Protein AF-0000000077384660 (afdb_homodimer)

pLDDT: mean 83.39, std 9.11, range [56.5, 94.5]

Secondary structure (DSSP, 8-state):
-EEEEEEEEE-GGGTHHHHHHHHHBSBTTPPB--S-EEEEETTEEEEEEEEE--S-TTT----GGGGTTEEEEEEEEETT-HHHHHTHHHHHHHHHHHH---/-EEEEEEEEE-GGGTHHHHHHHHHBSBTTPPB--S-EEEEETTEEEEEEEEE--S-TTT----GGGGTT--EEEEEEETT-HHHHHTHHHHHHHHHHHH---

Solvent-accessible surface area (backbone atoms only — not comparable to full-atom values): 11032 Å² total; per-residue (Å²): 125,53,73,45,34,32,38,41,42,39,44,65,88,44,47,52,62,57,53,48,42,44,55,34,19,55,33,74,58,40,68,74,40,87,64,67,44,67,33,50,54,92,83,39,58,32,34,44,35,75,43,82,53,60,47,40,65,82,66,52,72,66,58,46,77,79,52,64,75,51,38,22,39,38,40,38,29,27,63,83,35,62,65,49,54,62,44,45,60,47,45,51,50,47,50,21,67,46,65,71,39,116,125,55,74,44,32,33,38,42,42,39,46,66,88,45,47,53,64,59,53,49,41,43,53,33,17,56,32,76,59,40,68,74,40,85,65,68,46,65,32,50,53,92,85,38,58,33,34,44,35,75,42,81,53,60,43,43,65,82,64,51,73,64,58,46,76,79,52,63,74,52,39,23,39,37,40,40,29,26,62,82,36,62,67,48,53,63,46,44,60,49,44,52,50,48,50,21,67,47,65,71,37,118

Organism: Artemia franciscana (NCBI:txid6661)

Nearest PDB structures (foldseek):
  6y7g-assembly2_B  TM=7.321E-01  e=2.633E-07  Homo sapiens
  4z8y-assembly1_A  TM=7.558E-01  e=7.043E-07  Saccharomyces cerevisiae S288C
  8be5-assembly1_R  TM=7.432E-01  e=2.963E-05  Homo sapiens
  3th5-assembly2_B  TM=7.786E-01  e=6.098E-05  Homo sapiens
  1i2m-assembly3_C  TM=7.251E-01  e=4.393E-05  Homo sapiens

InterPro domains:
  IPR001806 Small GTPase [PF00071] (5-100)
  IPR027417 P-loop containing nucleoside triphosphate hydrolase [G3DSA:3.40.50.300] (2-101)
  IPR027417 P-loop containing nucleoside triphosphate hydrolase [SSF52540] (4-99)
  IPR050227 Ras-related protein Rab [PTHR47977] (5-97)

Structure (mmCIF, N/CA/C/O backbone):
data_AF-0000000077384660-model_v1
#
loop_
_entity.id
_entity.type
_entity.pdbx_description
1 polymer 'Uncharacterized protein'
#
loop_
_atom_site.group_PDB
_atom_site.id
_atom_site.type_symbol
_atom_site.label_atom_id
_atom_site.label_alt_id
_atom_site.label_comp_id
_atom_site.label_asym_id
_atom_site.label_entity_id
_atom_site.label_seq_id
_atom_site.pdbx_PDB_ins_code
_atom_site.Cartn_x
_atom_site.Cartn_y
_atom_site.Cartn_z
_atom_site.occupancy
_atom_site.B_iso_or_equiv
_atom_site.auth_seq_id
_atom_site.auth_comp_id
_atom_site.auth_asym_id
_atom_site.auth_atom_id
_atom_site.pdbx_PDB_model_num
ATOM 1 N N . MET A 1 1 ? 12.508 -21.562 -5.051 1 77.19 1 MET A N 1
ATOM 2 C CA . MET A 1 1 ? 12.438 -20.125 -4.84 1 77.19 1 MET A CA 1
ATOM 3 C C . MET A 1 1 ? 11.055 -19.578 -5.172 1 77.19 1 MET A C 1
ATOM 5 O O . MET A 1 1 ? 10.484 -19.922 -6.211 1 77.19 1 MET A O 1
ATOM 9 N N . SER A 1 2 ? 10.422 -18.859 -4.215 1 85.25 2 SER A N 1
ATOM 10 C CA . SER A 1 2 ? 9.086 -18.328 -4.477 1 85.25 2 SER A CA 1
ATOM 11 C C . SER A 1 2 ? 9.148 -16.938 -5.074 1 85.25 2 SER A C 1
ATOM 13 O O . SER A 1 2 ? 10.047 -16.156 -4.75 1 85.25 2 SER A O 1
ATOM 15 N N . SER A 1 3 ? 8.305 -16.734 -6.148 1 87.69 3 SER A N 1
ATOM 16 C CA . SER A 1 3 ? 8.164 -15.406 -6.754 1 87.69 3 SER A CA 1
ATOM 17 C C . SER A 1 3 ? 6.797 -14.805 -6.438 1 87.69 3 SER A C 1
ATOM 19 O O . SER A 1 3 ? 5.785 -15.508 -6.422 1 87.69 3 SER A O 1
ATOM 21 N N . HIS A 1 4 ? 6.875 -13.57 -6.074 1 89.19 4 HIS A N 1
ATOM 22 C CA . HIS A 1 4 ? 5.645 -12.852 -5.77 1 89.19 4 HIS A CA 1
ATOM 23 C C . HIS A 1 4 ? 5.527 -11.578 -6.605 1 89.19 4 HIS A C 1
ATOM 25 O O . HIS A 1 4 ? 6.48 -10.805 -6.699 1 89.19 4 HIS A O 1
ATOM 31 N N . LYS A 1 5 ? 4.367 -11.523 -7.297 1 90.56 5 LYS A N 1
ATOM 32 C CA . LYS A 1 5 ? 4.027 -10.312 -8.039 1 90.56 5 LYS A CA 1
ATOM 33 C C . LYS A 1 5 ? 3.01 -9.469 -7.277 1 90.56 5 LYS A C 1
ATOM 35 O O . LYS A 1 5 ? 1.964 -9.969 -6.863 1 90.56 5 LYS A O 1
ATOM 40 N N . VAL A 1 6 ? 3.424 -8.211 -7.105 1 92.19 6 VAL A N 1
ATOM 41 C CA . VAL A 1 6 ? 2.594 -7.32 -6.301 1 92.19 6 VAL A CA 1
ATOM 42 C C . VAL A 1 6 ? 2.316 -6.031 -7.07 1 92.19 6 VAL A C 1
ATOM 44 O O . VAL A 1 6 ? 3.201 -5.504 -7.746 1 92.19 6 VAL A O 1
ATOM 47 N N . ILE A 1 7 ? 1.028 -5.633 -7.02 1 90.88 7 ILE A N 1
ATOM 48 C CA . ILE A 1 7 ? 0.674 -4.348 -7.609 1 90.88 7 ILE A CA 1
ATOM 49 C C . ILE A 1 7 ? 0.51 -3.301 -6.512 1 90.88 7 ILE A C 1
ATOM 51 O O . ILE A 1 7 ? -0.009 -3.6 -5.434 1 90.88 7 ILE A O 1
ATOM 55 N N . VAL A 1 8 ? 1.049 -2.066 -6.766 1 91.19 8 VAL A N 1
ATOM 56 C CA . VAL A 1 8 ? 0.939 -0.97 -5.809 1 91.19 8 VAL A CA 1
ATOM 57 C C . VAL A 1 8 ? 0.032 0.12 -6.375 1 91.19 8 VAL A C 1
ATOM 59 O O . VAL A 1 8 ? 0.269 0.624 -7.477 1 91.19 8 VAL A O 1
ATOM 62 N N . ILE A 1 9 ? -1.012 0.443 -5.531 1 90.06 9 ILE A N 1
ATOM 63 C CA . ILE A 1 9 ? -1.951 1.461 -5.988 1 90.06 9 ILE A CA 1
ATOM 64 C C . ILE A 1 9 ? -2.143 2.514 -4.898 1 90.06 9 ILE A C 1
ATOM 66 O O . ILE A 1 9 ? -1.868 2.258 -3.723 1 90.06 9 ILE A O 1
ATOM 70 N N . GLY A 1 10 ? -2.625 3.674 -5.387 1 90.75 10 GLY A N 1
ATOM 71 C CA . GLY A 1 10 ? -2.822 4.832 -4.527 1 90.75 10 GLY A CA 1
ATOM 72 C C . GLY A 1 10 ? -2.475 6.145 -5.207 1 90.75 10 GLY A C 1
ATOM 73 O O . GLY A 1 10 ? -1.77 6.156 -6.219 1 90.75 10 GLY A O 1
ATOM 74 N N . GLU A 1 11 ? -2.945 7.16 -4.574 1 88.06 11 GLU A N 1
ATOM 75 C CA . GLU A 1 11 ? -2.715 8.484 -5.141 1 88.06 11 GLU A CA 1
ATOM 76 C C . GLU A 1 11 ? -1.238 8.867 -5.07 1 88.06 11 GLU A C 1
ATOM 78 O O . GLU A 1 11 ? -0.511 8.398 -4.195 1 88.06 11 GLU A O 1
ATOM 83 N N . SER A 1 12 ? -0.83 9.734 -5.961 1 80.81 12 SER A N 1
ATOM 84 C CA . SER A 1 12 ? 0.562 10.164 -6.047 1 80.81 12 SER A CA 1
ATOM 85 C C . SER A 1 12 ? 0.979 10.938 -4.801 1 80.81 12 SER A C 1
ATOM 87 O O . SER A 1 12 ? 2.148 10.914 -4.41 1 80.81 12 SER A O 1
ATOM 89 N N . SER A 1 13 ? 0.125 11.531 -4.141 1 82.75 13 SER A N 1
ATOM 90 C CA . SER A 1 13 ? 0.446 12.469 -3.07 1 82.75 13 SER A CA 1
ATOM 91 C C . SER A 1 13 ? 0.556 11.75 -1.727 1 82.75 13 SER A C 1
ATOM 93 O O . SER A 1 13 ? 0.914 12.367 -0.719 1 82.75 13 SER A O 1
ATOM 95 N N . VAL A 1 14 ? 0.392 10.422 -1.73 1 89.31 14 VAL A N 1
ATOM 96 C CA . VAL A 1 14 ? 0.233 9.766 -0.435 1 89.31 14 VAL A CA 1
ATOM 97 C C . VAL A 1 14 ? 1.567 9.172 0.01 1 89.31 14 VAL A C 1
ATOM 99 O O . VAL A 1 14 ? 1.665 8.594 1.094 1 89.31 14 VAL A O 1
ATOM 102 N N . GLY A 1 15 ? 2.631 9.18 -0.816 1 85.38 15 GLY A N 1
ATOM 103 C CA . GLY A 1 15 ? 3.922 8.609 -0.465 1 85.38 15 GLY A CA 1
ATOM 104 C C . GLY A 1 15 ? 4.23 7.328 -1.213 1 85.38 15 GLY A C 1
ATOM 105 O O . GLY A 1 15 ? 5.176 6.617 -0.871 1 85.38 15 GLY A O 1
ATOM 106 N N . LYS A 1 16 ? 3.406 7.066 -2.15 1 85.94 16 LYS A N 1
ATOM 107 C CA . LYS A 1 16 ? 3.568 5.867 -2.967 1 85.94 16 LYS A CA 1
ATOM 108 C C . LYS A 1 16 ? 4.938 5.836 -3.635 1 85.94 16 LYS A C 1
ATOM 110 O O . LYS A 1 16 ? 5.637 4.82 -3.594 1 85.94 16 LYS A O 1
ATOM 115 N N . ASN A 1 17 ? 5.355 6.988 -4.137 1 80.38 17 ASN A N 1
ATOM 116 C CA . ASN A 1 17 ? 6.645 7.059 -4.816 1 80.38 17 ASN A CA 1
ATOM 117 C C . ASN A 1 17 ? 7.801 6.844 -3.848 1 80.38 17 ASN A C 1
ATOM 119 O O . ASN A 1 17 ? 8.812 6.238 -4.207 1 80.38 17 ASN A O 1
ATOM 123 N N . GLU A 1 18 ? 7.695 7.344 -2.684 1 84.88 18 GLU A N 1
ATOM 124 C CA . GLU A 1 18 ? 8.742 7.18 -1.678 1 84.88 18 GLU A CA 1
ATOM 125 C C . GLU A 1 18 ? 8.906 5.715 -1.29 1 84.88 18 GLU A C 1
ATOM 127 O O . GLU A 1 18 ? 10.031 5.219 -1.192 1 84.88 18 GLU A O 1
ATOM 132 N N . ILE A 1 19 ? 7.762 5.082 -1.108 1 86.81 19 ILE A N 1
ATOM 133 C CA . ILE A 1 19 ? 7.809 3.684 -0.7 1 86.81 19 ILE A CA 1
ATOM 134 C C . ILE A 1 19 ? 8.359 2.83 -1.841 1 86.81 19 ILE A C 1
ATOM 136 O O . ILE A 1 19 ? 9.18 1.941 -1.617 1 86.81 19 ILE A O 1
ATOM 140 N N . LEU A 1 20 ? 7.949 3.141 -3.049 1 86.88 20 LEU A N 1
ATOM 141 C CA . LEU A 1 20 ? 8.422 2.4 -4.215 1 86.88 20 LEU A CA 1
ATOM 142 C C . LEU A 1 20 ? 9.922 2.588 -4.406 1 86.88 20 LEU A C 1
ATOM 144 O O . LEU A 1 20 ? 10.625 1.655 -4.805 1 86.88 20 LEU A O 1
ATOM 148 N N . TRP A 1 21 ? 10.344 3.738 -4.152 1 85.38 21 TRP A N 1
ATOM 149 C CA . TRP A 1 21 ? 11.773 4.004 -4.223 1 85.38 21 TRP A CA 1
ATOM 150 C C . TRP A 1 21 ? 12.547 3.084 -3.287 1 85.38 21 TRP A C 1
ATOM 152 O O . TRP A 1 21 ? 13.555 2.492 -3.682 1 85.38 21 TRP A O 1
ATOM 162 N N . LYS A 1 22 ? 12.102 2.939 -2.104 1 84.62 22 LYS A N 1
ATOM 163 C CA . LYS A 1 22 ? 12.789 2.127 -1.1 1 84.62 22 LYS A CA 1
ATOM 164 C C . LYS A 1 22 ? 12.766 0.65 -1.483 1 84.62 22 LYS A C 1
ATOM 166 O O . LYS A 1 22 ? 13.758 -0.06 -1.29 1 84.62 22 LYS A O 1
ATOM 171 N N . ILE A 1 23 ? 11.641 0.267 -2.02 1 85.38 23 ILE A N 1
ATOM 172 C CA . ILE A 1 23 ? 11.484 -1.142 -2.363 1 85.38 23 ILE A CA 1
ATOM 173 C C . ILE A 1 23 ? 12.359 -1.48 -3.564 1 85.38 23 ILE A C 1
ATOM 175 O O . ILE A 1 23 ? 12.93 -2.568 -3.635 1 85.38 23 ILE A O 1
ATOM 179 N N . LYS A 1 24 ? 12.523 -0.563 -4.453 1 83.81 24 LYS A N 1
ATOM 180 C CA . LYS A 1 24 ? 13.172 -0.856 -5.727 1 83.81 24 LYS A CA 1
ATOM 181 C C . LYS A 1 24 ? 14.664 -0.52 -5.672 1 83.81 24 LYS A C 1
ATOM 183 O O . LYS A 1 24 ? 15.445 -1 -6.496 1 83.81 24 LYS A O 1
ATOM 188 N N . ALA A 1 25 ? 15 0.239 -4.758 1 82.62 25 ALA A N 1
ATOM 189 C CA . ALA A 1 25 ? 16.406 0.604 -4.672 1 82.62 25 ALA A CA 1
ATOM 190 C C . ALA A 1 25 ? 17.234 -0.527 -4.062 1 82.62 25 ALA A C 1
ATOM 192 O O . ALA A 1 25 ? 16.766 -1.238 -3.174 1 82.62 25 ALA A O 1
ATOM 193 N N . ASP A 1 26 ? 18.453 -0.705 -4.512 1 75.56 26 ASP A N 1
ATOM 194 C CA . ASP A 1 26 ? 19.344 -1.722 -3.959 1 75.56 26 ASP A CA 1
ATOM 195 C C . ASP A 1 26 ? 19.938 -1.267 -2.631 1 75.56 26 ASP A C 1
ATOM 197 O O . ASP A 1 26 ? 20.344 -2.094 -1.806 1 75.56 26 ASP A O 1
ATOM 201 N N . LYS A 1 27 ? 20.125 0.037 -2.562 1 74.75 27 LYS A N 1
ATOM 202 C CA . LYS A 1 27 ? 20.688 0.637 -1.354 1 74.75 27 LYS A CA 1
ATOM 203 C C . LYS A 1 27 ? 19.953 1.93 -0.995 1 74.75 27 LYS A C 1
ATOM 205 O O . LYS A 1 27 ? 19.25 2.504 -1.828 1 74.75 27 LYS A O 1
ATOM 210 N N . THR A 1 28 ? 20.266 2.125 0.299 1 70.94 28 THR A N 1
ATOM 211 C CA . THR A 1 28 ? 19.75 3.42 0.726 1 70.94 28 THR A CA 1
ATOM 212 C C . THR A 1 28 ? 20.328 4.543 -0.131 1 70.94 28 THR A C 1
ATOM 214 O O . THR A 1 28 ? 21.531 4.613 -0.34 1 70.94 28 THR A O 1
ATOM 217 N N . ASN A 1 29 ? 19.578 5.176 -0.946 1 73.81 29 ASN A N 1
ATOM 218 C CA . ASN A 1 29 ? 19.953 6.309 -1.787 1 73.81 29 ASN A CA 1
ATOM 219 C C . ASN A 1 29 ? 20.438 5.848 -3.16 1 73.81 29 ASN A C 1
ATOM 221 O O . ASN A 1 29 ? 21.125 6.594 -3.863 1 73.81 29 ASN A O 1
ATOM 225 N N . GLY A 1 30 ? 20.266 4.711 -3.422 1 76.62 30 GLY A N 1
ATOM 226 C CA . GLY A 1 30 ? 20.625 4.215 -4.742 1 76.62 30 GLY A CA 1
ATOM 227 C C . GLY A 1 30 ? 19.562 4.484 -5.789 1 76.62 30 GLY A C 1
ATOM 228 O O . GLY A 1 30 ? 18.469 4.945 -5.457 1 76.62 30 GLY A O 1
ATOM 229 N N . PRO A 1 31 ? 19.969 4.324 -7.082 1 76.44 31 PRO A N 1
ATOM 230 C CA . PRO A 1 31 ? 18.984 4.473 -8.156 1 76.44 31 PRO A CA 1
ATOM 231 C C . PRO A 1 31 ? 17.906 3.404 -8.109 1 76.44 31 PRO A C 1
ATOM 233 O O . PRO A 1 31 ? 18.125 2.307 -7.594 1 76.44 31 PRO A O 1
ATOM 236 N N . V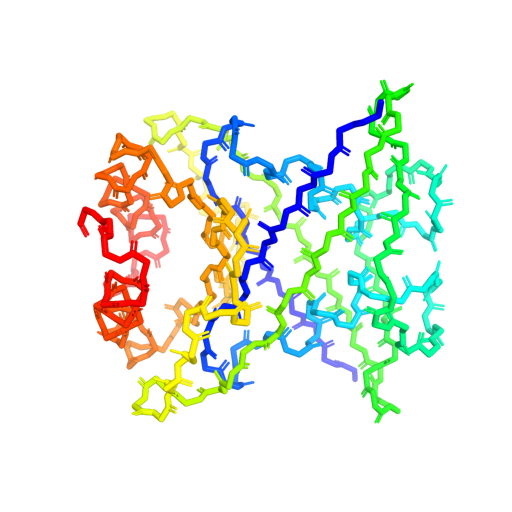AL A 1 32 ? 16.781 3.867 -8.586 1 78.44 32 VAL A N 1
ATOM 237 C CA . VAL A 1 32 ? 15.672 2.916 -8.688 1 78.44 32 VAL A CA 1
ATOM 238 C C . VAL A 1 32 ? 15.953 1.919 -9.805 1 78.44 32 VAL A C 1
ATOM 240 O O . VAL A 1 32 ? 16.406 2.301 -10.883 1 78.44 32 VAL A O 1
ATOM 243 N N . ASP A 1 33 ? 15.852 0.649 -9.406 1 78.88 33 ASP A N 1
ATOM 244 C CA . ASP A 1 33 ? 15.945 -0.464 -10.344 1 78.88 33 ASP A CA 1
ATOM 245 C C . ASP A 1 33 ? 14.625 -1.23 -10.414 1 78.88 33 ASP A C 1
ATOM 247 O O . ASP A 1 33 ? 14.172 -1.793 -9.414 1 78.88 33 ASP A O 1
ATOM 251 N N . TYR A 1 34 ? 14.055 -1.269 -11.547 1 78.5 34 TYR A N 1
ATOM 252 C CA . TYR A 1 34 ? 12.719 -1.824 -11.734 1 78.5 34 TYR A CA 1
ATOM 253 C C . TYR A 1 34 ? 12.781 -3.324 -11.992 1 78.5 34 TYR A C 1
ATOM 255 O O . TYR A 1 34 ? 11.75 -3.975 -12.172 1 78.5 34 TYR A O 1
ATOM 263 N N . THR A 1 35 ? 13.969 -3.904 -12.031 1 84.25 35 THR A N 1
ATOM 264 C CA . THR A 1 35 ? 14.117 -5.348 -12.188 1 84.25 35 THR A CA 1
ATOM 265 C C . THR A 1 35 ? 13.68 -6.082 -10.922 1 84.25 35 THR A C 1
ATOM 267 O O . THR A 1 35 ? 13.945 -5.621 -9.812 1 84.25 35 THR A O 1
ATOM 270 N N . PRO A 1 36 ? 12.93 -7.176 -11.18 1 87.31 36 PRO A N 1
ATOM 271 C CA . PRO A 1 36 ? 12.625 -7.98 -9.992 1 87.31 36 PRO A CA 1
ATOM 272 C C . PRO A 1 36 ? 13.859 -8.305 -9.164 1 87.31 36 PRO A C 1
ATOM 274 O O . PRO A 1 36 ? 14.938 -8.531 -9.719 1 87.31 36 PRO A O 1
ATOM 277 N N . LYS A 1 37 ? 13.719 -8.352 -7.855 1 84.88 37 LYS A N 1
ATOM 278 C CA . LYS A 1 37 ? 14.852 -8.602 -6.969 1 84.88 37 LYS A CA 1
ATOM 279 C C . LYS A 1 37 ? 14.586 -9.805 -6.07 1 84.88 37 LYS A C 1
ATOM 281 O O . LYS A 1 37 ? 13.445 -10.031 -5.645 1 84.88 37 LYS A O 1
ATOM 286 N N . THR A 1 38 ? 15.672 -10.547 -5.887 1 85.88 38 THR A N 1
ATOM 287 C CA . THR A 1 38 ? 15.625 -11.648 -4.93 1 85.88 38 THR A CA 1
ATOM 288 C C . THR A 1 38 ? 16.141 -11.195 -3.562 1 85.88 38 THR A C 1
ATOM 290 O O . THR A 1 38 ? 17.188 -10.57 -3.463 1 85.88 38 THR A O 1
ATOM 293 N N . TYR A 1 39 ? 15.336 -11.438 -2.545 1 82.06 39 TYR A N 1
ATOM 294 C CA . TYR A 1 39 ? 15.734 -11.062 -1.193 1 82.06 39 TYR A CA 1
ATOM 295 C C . TYR A 1 39 ? 15.586 -12.242 -0.236 1 82.06 39 TYR A C 1
ATOM 297 O O . TYR A 1 39 ? 14.82 -13.164 -0.498 1 82.06 39 TYR A O 1
ATOM 305 N N . ASP A 1 40 ? 16.438 -12.141 0.755 1 82.75 40 ASP A N 1
ATOM 306 C CA . ASP A 1 40 ? 16.422 -13.188 1.771 1 82.75 40 ASP A CA 1
ATOM 307 C C . ASP A 1 40 ? 15.438 -12.859 2.889 1 82.75 40 ASP A C 1
ATOM 309 O O . ASP A 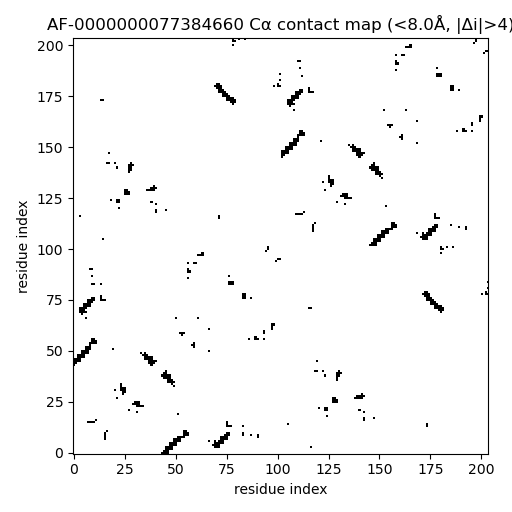1 40 ? 15.648 -11.914 3.652 1 82.75 40 ASP A O 1
ATOM 313 N N . VAL A 1 41 ? 14.32 -13.555 2.871 1 82.19 41 VAL A N 1
ATOM 314 C CA . VAL A 1 41 ? 13.359 -13.406 3.957 1 82.19 41 VAL A CA 1
ATOM 315 C C . VAL A 1 41 ? 13.531 -14.547 4.961 1 82.19 41 VAL A C 1
ATOM 317 O O . VAL A 1 41 ? 13.055 -15.664 4.73 1 82.19 41 VAL A O 1
ATOM 320 N N . ASP A 1 42 ? 14.047 -14.164 6.066 1 79.94 42 ASP A N 1
ATOM 321 C CA . ASP A 1 42 ? 14.266 -15.148 7.121 1 79.94 42 ASP A CA 1
ATOM 322 C C . ASP A 1 42 ? 14.961 -16.391 6.578 1 79.94 42 ASP A C 1
ATOM 324 O O . ASP A 1 42 ? 14.492 -17.516 6.785 1 79.94 42 ASP A O 1
ATOM 328 N N . GLY A 1 43 ? 15.875 -16.281 5.715 1 82.56 43 GLY A N 1
ATOM 329 C CA . GLY A 1 43 ? 16.672 -17.375 5.207 1 82.56 43 GLY A CA 1
ATOM 330 C C . GLY A 1 43 ? 16.125 -17.984 3.93 1 82.56 43 GLY A C 1
ATOM 331 O O . GLY A 1 4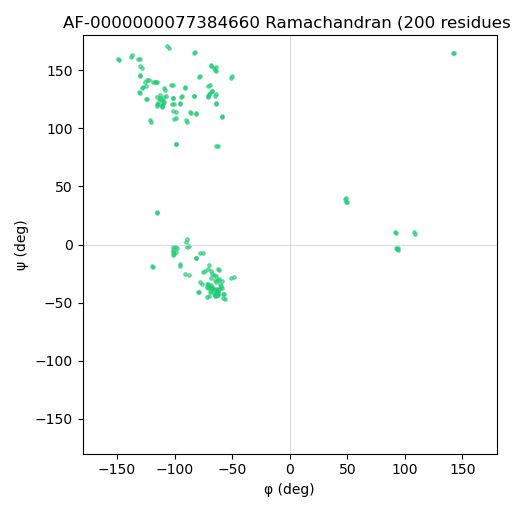3 ? 16.719 -18.906 3.369 1 82.56 43 GLY A O 1
ATOM 332 N N . THR A 1 44 ? 15.039 -17.562 3.514 1 86.38 44 THR A N 1
ATOM 333 C CA . THR A 1 44 ? 14.414 -18.078 2.303 1 86.38 44 THR A CA 1
ATOM 334 C C . THR A 1 44 ? 14.461 -17.047 1.183 1 86.38 44 THR A C 1
ATOM 336 O O . THR A 1 44 ? 13.977 -15.922 1.347 1 86.38 44 THR A O 1
ATOM 339 N N . PRO A 1 45 ? 15.078 -17.469 0.044 1 88.56 45 PRO A N 1
ATOM 340 C CA . PRO A 1 45 ? 15.078 -16.547 -1.084 1 88.56 45 PRO A CA 1
ATOM 341 C C . PRO A 1 45 ? 13.688 -16.344 -1.694 1 88.56 45 PRO A C 1
ATOM 343 O O . PRO A 1 45 ? 12.961 -17.328 -1.902 1 88.56 45 PRO A O 1
ATOM 346 N N . VAL A 1 46 ? 13.383 -15.047 -1.838 1 88.94 46 VAL A N 1
ATOM 347 C CA . VAL A 1 46 ? 12.117 -14.695 -2.467 1 88.94 46 VAL A CA 1
ATOM 348 C C . VAL A 1 46 ? 12.352 -13.648 -3.557 1 88.94 46 VAL A C 1
ATOM 350 O O . VAL A 1 46 ? 13.094 -12.688 -3.354 1 88.94 46 VAL A O 1
ATOM 353 N N . CYS A 1 47 ? 11.75 -13.969 -4.734 1 90.75 47 CYS A N 1
ATOM 354 C CA . CYS A 1 47 ? 11.805 -12.992 -5.816 1 90.75 47 CYS A CA 1
ATOM 355 C C . CYS A 1 47 ? 10.555 -12.125 -5.836 1 90.75 47 CYS A C 1
ATOM 357 O O . CYS A 1 47 ? 9.438 -12.641 -5.914 1 90.75 47 CYS A O 1
ATOM 359 N N . LEU A 1 48 ? 10.789 -10.828 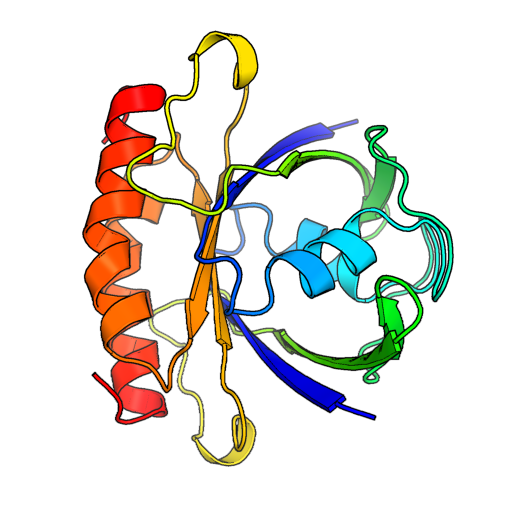-5.711 1 89.19 48 LEU A N 1
ATOM 360 C CA . LEU A 1 48 ? 9.672 -9.898 -5.633 1 89.19 48 LEU A CA 1
ATOM 361 C C . LEU A 1 48 ? 9.594 -9.031 -6.887 1 89.19 48 LEU A C 1
ATOM 363 O O . LEU A 1 48 ? 10.586 -8.422 -7.285 1 89.19 48 LEU A O 1
ATOM 367 N N . HIS A 1 49 ? 8.391 -9.172 -7.574 1 90.19 49 HIS A N 1
ATOM 368 C CA . HIS A 1 49 ? 8.023 -8.289 -8.68 1 90.19 49 HIS A CA 1
ATOM 369 C C . HIS A 1 49 ? 7.047 -7.207 -8.227 1 90.19 49 HIS A C 1
ATOM 371 O O . HIS A 1 49 ? 5.977 -7.52 -7.695 1 90.19 49 HIS A O 1
ATOM 377 N N . ILE A 1 50 ? 7.477 -5.973 -8.406 1 89.5 50 ILE A N 1
ATOM 378 C CA . ILE A 1 50 ? 6.605 -4.879 -7.988 1 89.5 50 ILE A CA 1
ATOM 379 C C . ILE A 1 50 ? 6.152 -4.086 -9.211 1 89.5 50 ILE A C 1
ATOM 381 O O . ILE A 1 50 ? 6.98 -3.564 -9.961 1 89.5 50 ILE A O 1
ATOM 385 N N . TYR A 1 51 ? 4.844 -4.039 -9.383 1 87.06 51 TYR A N 1
ATOM 386 C CA . TYR A 1 51 ? 4.234 -3.266 -10.453 1 87.06 51 TYR A CA 1
ATOM 387 C C . TYR A 1 51 ? 3.734 -1.921 -9.945 1 87.06 51 TYR A C 1
ATOM 389 O O . TYR A 1 51 ? 2.844 -1.866 -9.094 1 87.06 51 TYR A O 1
ATOM 397 N N . ASP A 1 52 ? 4.328 -0.924 -10.414 1 82.81 52 ASP A N 1
ATOM 398 C CA . ASP A 1 52 ? 3.893 0.432 -10.094 1 82.81 52 ASP A CA 1
ATOM 399 C C . ASP A 1 52 ? 2.746 0.867 -11 1 82.81 52 ASP A C 1
ATOM 401 O O . ASP A 1 52 ? 2.705 0.499 -12.18 1 82.81 52 ASP A O 1
ATOM 405 N N . THR A 1 53 ? 1.727 1.307 -10.43 1 76.5 53 THR A N 1
ATOM 406 C CA . THR A 1 53 ? 0.574 1.725 -11.219 1 76.5 53 THR A CA 1
ATOM 407 C C . THR A 1 53 ? 0.478 3.246 -11.273 1 76.5 53 THR A C 1
ATOM 409 O O . THR A 1 53 ? 1.139 3.943 -10.5 1 76.5 53 THR A O 1
ATOM 412 N N . VAL A 1 54 ? -0.429 3.557 -12.18 1 68.12 54 VAL A N 1
ATOM 413 C CA . VAL A 1 54 ? -0.692 4.98 -12.352 1 68.12 54 VAL A CA 1
ATOM 414 C C . VAL A 1 54 ? -1.294 5.555 -11.07 1 68.12 54 VAL A C 1
ATOM 416 O O . VAL A 1 54 ? -1.929 4.828 -10.297 1 68.12 54 VAL A O 1
ATOM 419 N N . VAL A 1 55 ? -1.035 6.695 -10.984 1 64.44 55 VAL A N 1
ATOM 420 C CA . VAL A 1 55 ? -1.375 7.441 -9.781 1 64.44 55 VAL A CA 1
ATOM 421 C C . VAL A 1 55 ? -2.842 7.863 -9.828 1 64.44 55 VAL A C 1
ATOM 423 O O . VAL A 1 55 ? -3.41 8.273 -8.812 1 64.44 55 VAL A O 1
ATOM 426 N N . ASP A 1 56 ? -3.357 7.668 -11 1 67.94 56 ASP A N 1
ATOM 427 C CA . ASP A 1 56 ? -4.746 8.109 -11.07 1 67.94 56 ASP A CA 1
ATOM 428 C C . ASP A 1 56 ? -5.699 6.922 -11.156 1 67.94 56 ASP A C 1
ATOM 430 O O . ASP A 1 56 ? -5.613 6.113 -12.078 1 67.94 56 ASP A O 1
ATOM 434 N N . GLU A 1 57 ? -6.684 6.891 -10.266 1 67.44 57 GLU A N 1
ATOM 435 C CA . GLU A 1 57 ? -7.613 5.773 -10.148 1 67.44 57 GLU A CA 1
ATOM 436 C C . GLU A 1 57 ? -8.555 5.707 -11.344 1 67.44 57 GLU A C 1
ATOM 438 O O . GLU A 1 57 ? -9.141 4.656 -11.625 1 67.44 57 GLU A O 1
ATOM 443 N N . ARG A 1 58 ? -8.633 6.672 -11.977 1 65.25 58 ARG A N 1
ATOM 444 C CA . ARG A 1 58 ? -9.555 6.715 -13.109 1 65.25 58 ARG A CA 1
ATOM 445 C C . ARG A 1 58 ? -8.867 6.277 -14.391 1 65.25 58 ARG A C 1
ATOM 447 O O . ARG A 1 58 ? -9.523 5.789 -15.32 1 65.25 58 ARG A O 1
ATOM 454 N N . THR A 1 59 ? -7.754 6.461 -14.297 1 64.5 59 THR A N 1
ATOM 455 C CA . THR A 1 59 ? -7.027 6.207 -15.539 1 64.5 59 THR A CA 1
ATOM 456 C C . THR A 1 59 ? -6.332 4.848 -15.492 1 64.5 59 THR A C 1
ATOM 458 O O . THR A 1 59 ? -5.715 4.426 -16.469 1 64.5 59 THR A O 1
ATOM 461 N N . PHE A 1 60 ? -6.461 4.504 -14.367 1 60.22 60 PHE A N 1
ATOM 462 C CA . PHE A 1 60 ? -5.812 3.205 -14.242 1 60.22 60 PHE A CA 1
ATOM 463 C C . PHE A 1 60 ? -6.492 2.172 -15.133 1 60.22 60 PHE A C 1
ATOM 465 O O . PHE A 1 60 ? -7.676 1.876 -14.953 1 60.22 60 PHE A O 1
ATOM 472 N N . LYS A 1 61 ? -6.09 2.113 -16.453 1 58.06 61 LYS A N 1
ATOM 473 C CA . LYS A 1 61 ? -6.543 1.061 -17.359 1 58.06 61 LYS A CA 1
ATOM 474 C C . LYS A 1 61 ? -5.492 -0.039 -17.484 1 58.06 61 LYS A C 1
ATOM 476 O O . LYS A 1 61 ? -4.32 0.242 -17.75 1 58.06 61 LYS A O 1
ATOM 481 N N . ILE A 1 62 ? -5.527 -1.017 -16.578 1 56.5 62 ILE A N 1
ATOM 482 C CA . ILE A 1 62 ? -4.535 -2.084 -16.641 1 56.5 62 ILE A CA 1
ATOM 483 C C . ILE A 1 62 ? -4.953 -3.119 -17.672 1 56.5 62 ILE A C 1
ATOM 485 O O . ILE A 1 62 ? -6.105 -3.553 -17.703 1 56.5 62 ILE A O 1
ATOM 489 N N . SER A 1 63 ? -4.16 -3.152 -18.672 1 61.84 63 SER A N 1
ATOM 490 C CA . SER A 1 63 ? -4.367 -4.391 -19.422 1 61.84 63 SER A CA 1
ATOM 491 C C . SER A 1 63 ? -4.008 -5.609 -18.578 1 61.84 63 SER A C 1
ATOM 493 O O . SER A 1 63 ? -2.896 -5.703 -18.047 1 61.84 63 SER A O 1
ATOM 495 N N . PRO A 1 64 ? -4.926 -6.422 -18.391 1 66.06 64 PRO A N 1
ATOM 496 C CA . PRO A 1 64 ? -4.738 -7.613 -17.547 1 66.06 64 PRO A CA 1
ATOM 497 C C . PRO A 1 64 ? -3.463 -8.383 -17.906 1 66.06 64 PRO A C 1
ATOM 499 O O . PRO A 1 64 ? -2.822 -8.953 -17.016 1 66.06 64 PRO A O 1
ATOM 502 N N . SER A 1 65 ? -3.105 -8.242 -19.141 1 71 65 SER A N 1
ATOM 503 C CA . SER A 1 65 ? -1.947 -9.055 -19.5 1 71 65 SER A CA 1
ATOM 504 C C . SER A 1 65 ? -0.682 -8.555 -18.812 1 71 65 SER A C 1
ATOM 506 O O . SER A 1 65 ? 0.227 -9.336 -18.531 1 71 65 SER A O 1
ATOM 508 N N . TYR A 1 66 ? -0.746 -7.363 -18.469 1 71.88 66 TYR A N 1
ATOM 509 C CA . TYR A 1 66 ? 0.408 -6.73 -17.844 1 71.88 66 TYR A CA 1
ATOM 510 C C . TYR A 1 66 ? 0.552 -7.184 -16.391 1 71.88 66 TYR A C 1
ATOM 512 O O . TYR A 1 66 ? 1.667 -7.273 -15.875 1 71.88 66 TYR A O 1
ATOM 520 N N . PHE A 1 67 ? -0.526 -7.582 -15.922 1 79.19 67 PHE A N 1
ATOM 521 C CA . PHE A 1 67 ? -0.52 -7.906 -14.5 1 79.19 67 PHE A CA 1
ATOM 522 C C . PHE A 1 67 ? -0.778 -9.391 -14.281 1 79.19 67 PHE A C 1
ATOM 524 O O . PHE A 1 67 ? -1.277 -9.789 -13.227 1 79.19 67 PHE A O 1
ATOM 531 N N . GLN A 1 68 ? -0.375 -10.125 -15.297 1 82.5 68 GLN A N 1
ATOM 532 C CA . GLN A 1 68 ? -0.569 -11.562 -15.156 1 82.5 68 GLN A CA 1
ATOM 533 C C . GLN A 1 68 ? 0.28 -12.133 -14.023 1 82.5 68 GLN A C 1
ATOM 535 O O . GLN A 1 68 ? 1.465 -11.812 -13.906 1 82.5 68 GLN A O 1
ATOM 540 N N . GLY A 1 69 ? -0.403 -12.852 -13.141 1 88.06 69 GLY A N 1
ATOM 541 C CA . GLY A 1 69 ? 0.323 -13.523 -12.078 1 88.06 69 GLY A CA 1
ATOM 542 C C . GLY A 1 69 ? 0.385 -12.711 -10.797 1 88.06 69 GLY A C 1
ATOM 543 O O . GLY A 1 69 ? 0.883 -13.195 -9.773 1 88.06 69 GLY A O 1
ATOM 544 N N . VAL A 1 70 ? -0.18 -11.539 -10.953 1 90.25 70 VAL A N 1
ATOM 545 C CA . VAL A 1 70 ? -0.225 -10.742 -9.734 1 90.25 70 VAL A CA 1
ATOM 546 C C . VAL A 1 70 ? -1.178 -11.391 -8.734 1 90.25 70 VAL A C 1
ATOM 548 O O . VAL A 1 70 ? -2.309 -11.742 -9.078 1 90.25 70 VAL A O 1
ATOM 551 N N . ARG A 1 71 ? -0.624 -11.5 -7.465 1 90.12 71 ARG A N 1
ATOM 552 C CA . ARG A 1 71 ? -1.444 -12.156 -6.449 1 90.12 71 ARG A CA 1
ATOM 553 C C . ARG A 1 71 ? -1.74 -11.211 -5.293 1 90.12 71 ARG A C 1
ATOM 555 O O . ARG A 1 71 ? -2.713 -11.398 -4.559 1 90.12 71 ARG A O 1
ATOM 562 N N . ALA A 1 72 ? -0.972 -10.156 -5.141 1 93.5 72 ALA A N 1
ATOM 563 C CA . ALA A 1 72 ? -1.171 -9.273 -3.99 1 93.5 72 ALA A CA 1
ATOM 564 C C . ALA A 1 72 ? -1.271 -7.816 -4.43 1 93.5 72 ALA A C 1
ATOM 566 O O .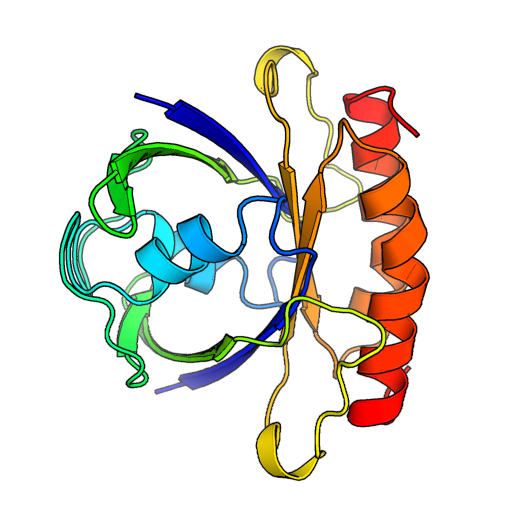 ALA A 1 72 ? -0.635 -7.41 -5.402 1 93.5 72 ALA A O 1
ATOM 567 N N . ALA A 1 73 ? -2.1 -7.121 -3.699 1 93.81 73 ALA A N 1
ATOM 568 C CA . ALA A 1 73 ? -2.203 -5.676 -3.891 1 93.81 73 ALA A CA 1
ATOM 569 C C . ALA A 1 73 ? -1.734 -4.922 -2.648 1 93.81 73 ALA A C 1
ATOM 571 O O . ALA A 1 73 ? -2 -5.348 -1.521 1 93.81 73 ALA A O 1
ATOM 572 N N . VAL A 1 74 ? -1.023 -3.857 -2.914 1 94 74 VAL A N 1
ATOM 573 C CA . VAL A 1 74 ? -0.678 -2.863 -1.904 1 94 74 VAL A CA 1
ATOM 574 C C . VAL A 1 74 ? -1.425 -1.561 -2.186 1 94 74 VAL A C 1
ATOM 576 O O . VAL A 1 74 ? -1.238 -0.945 -3.238 1 94 74 VAL A O 1
ATOM 579 N N . VAL A 1 75 ? -2.232 -1.21 -1.258 1 93.5 75 VAL A N 1
ATOM 580 C CA . VAL A 1 75 ? -3.027 0.005 -1.407 1 93.5 75 VAL A CA 1
ATOM 581 C C . VAL A 1 75 ? -2.578 1.046 -0.385 1 93.5 75 VAL A C 1
ATOM 583 O O . VAL A 1 75 ? -2.521 0.763 0.814 1 93.5 75 VAL A O 1
ATOM 586 N N . MET A 1 76 ? -2.305 2.229 -0.893 1 94.44 76 MET A N 1
ATOM 587 C CA . MET A 1 76 ? -1.855 3.297 -0.005 1 94.44 76 MET A CA 1
ATOM 588 C C . MET A 1 76 ? -2.83 4.469 -0.026 1 94.44 76 MET A C 1
ATOM 590 O O . MET A 1 76 ? -3.352 4.828 -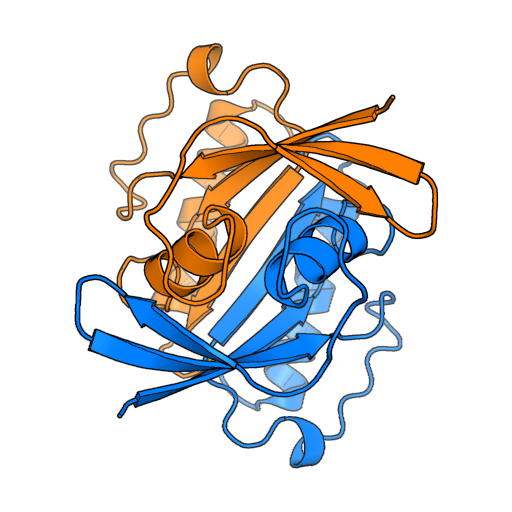1.083 1 94.44 76 MET A O 1
ATOM 594 N N . TYR A 1 77 ? -3.061 5.043 1.152 1 94.5 77 TYR A N 1
ATOM 595 C CA . TYR A 1 77 ? -3.855 6.262 1.247 1 94.5 77 TYR A CA 1
ATOM 596 C C . TYR A 1 77 ? -3.396 7.121 2.42 1 94.5 77 TYR A C 1
ATOM 598 O O . TYR A 1 77 ? -2.641 6.66 3.277 1 94.5 77 TYR A O 1
ATOM 606 N N . ASP A 1 78 ? -3.754 8.43 2.352 1 94.38 78 ASP A N 1
ATOM 607 C CA . ASP A 1 78 ? -3.441 9.383 3.41 1 94.38 78 ASP A CA 1
ATOM 608 C C . ASP A 1 78 ? -4.523 9.383 4.488 1 94.38 78 ASP A C 1
ATOM 610 O O . ASP A 1 78 ? -5.66 9.789 4.23 1 94.38 78 ASP A O 1
ATOM 614 N N . ILE A 1 79 ? -4.148 8.945 5.68 1 93.12 79 ILE A N 1
ATOM 615 C CA . ILE A 1 79 ? -5.078 8.797 6.789 1 93.12 79 ILE A CA 1
ATOM 616 C C . ILE A 1 79 ? -5.66 10.156 7.16 1 93.12 79 ILE A C 1
ATOM 618 O O . ILE A 1 79 ? -6.766 10.242 7.707 1 93.12 79 ILE A O 1
ATOM 622 N N . THR A 1 80 ? -4.988 11.297 6.793 1 91.5 80 THR A N 1
ATOM 623 C CA . THR A 1 80 ? -5.395 12.641 7.191 1 91.5 80 THR A CA 1
ATOM 624 C C . THR A 1 80 ? -6.168 13.328 6.07 1 91.5 80 THR A C 1
ATOM 626 O O . THR A 1 80 ? -6.613 14.469 6.227 1 91.5 80 THR A O 1
ATOM 629 N N . ASP A 1 81 ? -6.309 12.68 4.977 1 93.44 81 ASP A N 1
ATOM 630 C CA . ASP A 1 81 ? -7.02 13.234 3.83 1 93.44 81 ASP A CA 1
ATOM 631 C C . ASP A 1 81 ? -8.195 12.344 3.426 1 93.44 81 ASP A C 1
ATOM 633 O O . ASP A 1 81 ? -8.008 11.352 2.721 1 93.44 81 ASP A O 1
ATOM 637 N N . LYS A 1 82 ? -9.375 12.797 3.699 1 92.94 82 LYS A N 1
ATOM 638 C CA . LYS A 1 82 ? -10.594 12.008 3.492 1 92.94 82 LYS A CA 1
ATOM 639 C C . LYS A 1 82 ? -10.773 11.656 2.02 1 92.94 82 LYS A C 1
ATOM 641 O O . LYS A 1 82 ? -11.281 10.586 1.692 1 92.94 82 LYS A O 1
ATOM 646 N N . LYS A 1 83 ? -10.305 12.469 1.265 1 93.06 83 LYS A N 1
ATOM 647 C CA . LYS A 1 83 ? -10.477 12.227 -0.166 1 93.06 83 LYS A CA 1
ATOM 648 C C . LYS A 1 83 ? -9.727 10.969 -0.602 1 93.06 83 LYS A C 1
ATOM 650 O O . LYS A 1 83 ? -10.242 10.18 -1.397 1 93.06 83 LYS A O 1
ATOM 655 N N . THR A 1 84 ? -8.539 10.82 -0.152 1 91.81 84 THR A N 1
ATOM 656 C CA . THR A 1 84 ? -7.754 9.648 -0.526 1 91.81 84 THR A CA 1
ATOM 657 C C . THR A 1 84 ? -8.391 8.375 0.019 1 91.81 84 THR A C 1
ATOM 659 O O . THR A 1 84 ? -8.312 7.32 -0.61 1 91.81 84 THR A O 1
ATOM 662 N N . PHE A 1 85 ? -9.094 8.469 1.202 1 92.44 85 PHE A N 1
ATOM 663 C CA . PHE A 1 85 ? -9.812 7.332 1.766 1 92.44 85 PHE A CA 1
ATOM 664 C C . PHE A 1 85 ? -11.031 6.992 0.923 1 92.44 85 PHE A C 1
ATOM 666 O O . PHE A 1 85 ? -11.258 5.828 0.586 1 92.44 85 PHE A O 1
ATOM 673 N N . ASP A 1 86 ? -11.719 7.969 0.561 1 93.19 86 ASP A N 1
ATOM 674 C CA . ASP A 1 86 ? -12.93 7.758 -0.222 1 93.19 86 ASP A CA 1
ATOM 675 C C . ASP A 1 86 ? -12.609 7.145 -1.583 1 93.19 86 ASP A C 1
ATOM 677 O O . ASP A 1 86 ? -13.383 6.348 -2.109 1 93.19 86 ASP A O 1
ATOM 681 N N . ASN A 1 87 ? -11.461 7.465 -2.135 1 91.44 87 ASN A N 1
ATOM 682 C CA . ASN A 1 87 ? -11.07 6.992 -3.459 1 91.44 87 ASN A CA 1
ATOM 683 C C . ASN A 1 87 ? -10.656 5.527 -3.432 1 91.44 87 ASN A C 1
ATOM 685 O O . ASN A 1 87 ? -10.508 4.898 -4.48 1 91.44 87 ASN A O 1
ATOM 689 N N . LEU A 1 88 ? -10.562 4.945 -2.213 1 91.62 88 LEU A N 1
ATOM 690 C CA . LEU A 1 88 ? -10.211 3.531 -2.121 1 91.62 88 LEU A CA 1
ATOM 691 C C . LEU A 1 88 ? -11.242 2.668 -2.844 1 91.62 88 LEU A C 1
ATOM 693 O O . LEU A 1 88 ? -10.898 1.634 -3.42 1 91.62 88 LEU A O 1
ATOM 697 N N . THR A 1 89 ? -12.43 3.121 -2.779 1 90.81 89 THR A N 1
ATOM 698 C CA . THR A 1 89 ? -13.492 2.369 -3.449 1 90.81 89 THR A CA 1
ATOM 699 C C . THR A 1 89 ? -13.219 2.281 -4.949 1 90.81 89 THR A C 1
ATOM 701 O O . THR A 1 89 ? -13.43 1.232 -5.562 1 90.81 89 THR A O 1
ATOM 704 N N . CYS A 1 90 ? -12.688 3.35 -5.484 1 90.06 90 CYS A N 1
ATOM 705 C CA . CYS A 1 90 ? -12.375 3.365 -6.91 1 90.06 90 CYS A CA 1
ATOM 706 C C . CYS A 1 90 ? -11.18 2.467 -7.215 1 90.06 90 CYS A C 1
ATOM 708 O O . CYS A 1 90 ? -11.164 1.77 -8.227 1 90.06 90 CYS A O 1
ATOM 710 N N . TRP A 1 91 ? -10.266 2.451 -6.34 1 89.75 91 TRP A N 1
ATOM 711 C CA . TRP A 1 91 ? -9.094 1.6 -6.52 1 89.75 91 TRP A CA 1
ATOM 712 C C . TRP A 1 91 ? -9.484 0.125 -6.484 1 89.75 91 TRP A C 1
ATOM 714 O O . TRP A 1 91 ? -9.039 -0.66 -7.324 1 89.75 91 TRP A O 1
ATOM 724 N N . PHE A 1 92 ? -10.352 -0.219 -5.562 1 90.5 92 PHE A N 1
ATOM 725 C CA . PHE A 1 92 ? -10.75 -1.615 -5.43 1 90.5 92 PHE A CA 1
ATOM 726 C C . PHE A 1 92 ? -11.602 -2.049 -6.617 1 90.5 92 PHE A C 1
ATOM 728 O O . PHE A 1 92 ? -11.5 -3.188 -7.078 1 90.5 92 PHE A O 1
ATOM 735 N N . LYS A 1 93 ? -12.383 -1.183 -7.051 1 88.38 93 LYS A N 1
ATOM 736 C CA . LYS A 1 93 ? -13.164 -1.481 -8.25 1 88.38 93 LYS A CA 1
ATOM 737 C C . LYS A 1 93 ? -12.258 -1.717 -9.453 1 88.38 93 LYS A C 1
ATOM 739 O O . LYS A 1 93 ? -12.508 -2.619 -10.258 1 88.38 93 LYS A O 1
ATOM 744 N N . SER A 1 94 ? -11.281 -0.896 -9.539 1 85.69 94 SER A N 1
ATOM 745 C CA . SER A 1 94 ? -10.328 -1.027 -10.641 1 85.69 94 SER A CA 1
ATOM 746 C C . SER A 1 94 ? -9.602 -2.365 -10.586 1 85.69 94 SER A C 1
ATOM 748 O O . SER A 1 94 ? -9.406 -3.014 -11.617 1 85.69 94 SER A O 1
ATOM 750 N N . ILE A 1 95 ? -9.195 -2.73 -9.359 1 87.38 95 ILE A N 1
ATOM 751 C CA . ILE A 1 95 ? -8.508 -4.004 -9.18 1 87.38 95 ILE A CA 1
ATOM 752 C C . ILE A 1 95 ? -9.445 -5.152 -9.547 1 87.38 95 ILE A C 1
ATOM 754 O O . ILE A 1 95 ? -9.031 -6.105 -10.219 1 87.38 95 ILE A O 1
ATOM 758 N N . LYS A 1 96 ? -10.664 -5.055 -9.125 1 86.5 96 LYS A N 1
ATOM 759 C CA . LYS A 1 96 ? -11.656 -6.09 -9.422 1 86.5 96 LYS A CA 1
ATOM 760 C C . LYS A 1 96 ? -11.891 -6.211 -10.922 1 86.5 96 LYS A C 1
ATOM 762 O O . LYS A 1 96 ? -12.031 -7.32 -11.445 1 86.5 96 LYS A O 1
ATOM 767 N N . GLN A 1 97 ? -11.898 -5.121 -11.555 1 84.19 97 GLN A N 1
ATOM 768 C CA . GLN A 1 97 ? -12.148 -5.109 -12.992 1 84.19 97 GLN A CA 1
ATOM 769 C C . GLN A 1 97 ? -10.984 -5.723 -13.758 1 84.19 97 GLN A C 1
ATOM 771 O O . GLN A 1 97 ? -11.18 -6.398 -14.773 1 84.19 97 GLN A O 1
ATOM 776 N N . VAL A 1 98 ? -9.852 -5.461 -13.242 1 81.62 98 VAL A N 1
ATOM 777 C CA . VAL A 1 98 ? -8.656 -5.91 -13.938 1 81.62 98 VAL A CA 1
ATOM 778 C C . VAL A 1 98 ? -8.43 -7.395 -13.672 1 81.62 98 VAL A C 1
ATOM 780 O O . VAL A 1 98 ? -8.125 -8.156 -14.594 1 81.62 98 VAL A O 1
ATOM 783 N N . PHE A 1 99 ? -8.648 -7.797 -12.438 1 84.38 99 PHE A N 1
ATOM 784 C CA . PHE A 1 99 ? -8.273 -9.164 -12.086 1 84.38 99 PHE A CA 1
ATOM 785 C C . PHE A 1 99 ? -9.492 -10.07 -12.062 1 84.38 99 PHE A C 1
ATOM 787 O O . PHE A 1 99 ? -9.359 -11.297 -12.039 1 84.38 99 PHE A O 1
ATOM 794 N N . LYS A 1 100 ? -10.641 -9.461 -12.266 1 79.12 1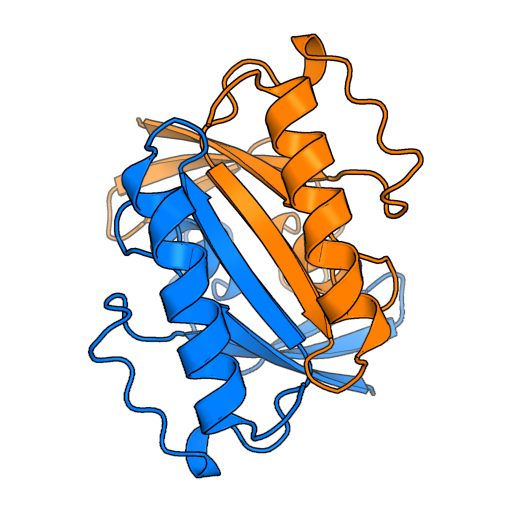00 LYS A N 1
ATOM 795 C CA . LYS A 1 100 ? -11.898 -10.195 -12.328 1 79.12 100 LYS A 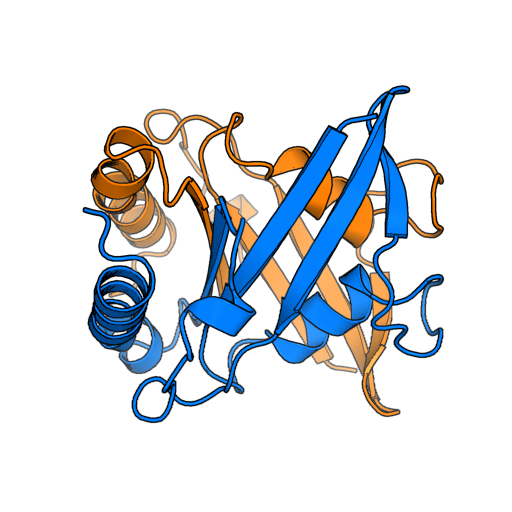CA 1
ATOM 796 C C . LYS A 1 100 ? -12.047 -11.141 -11.148 1 79.12 100 LYS A C 1
ATOM 798 O O . LYS A 1 100 ? -12.414 -12.305 -11.32 1 79.12 100 LYS A O 1
ATOM 803 N N . ARG A 1 101 ? -11.555 -10.617 -10.07 1 73.56 101 ARG A N 1
ATOM 804 C CA . ARG A 1 101 ? -11.648 -11.406 -8.844 1 73.56 101 ARG A CA 1
ATOM 805 C C . ARG A 1 101 ? -12.336 -10.609 -7.734 1 73.56 101 ARG A C 1
ATOM 807 O O . ARG A 1 101 ? -12.125 -9.398 -7.605 1 73.56 101 ARG A O 1
ATOM 814 N N . TYR A 1 102 ? -13.141 -11.023 -6.93 1 67 102 TYR A N 1
ATOM 815 C CA . TYR A 1 102 ? -13.938 -10.648 -5.766 1 67 102 TYR A CA 1
ATOM 816 C C . TYR A 1 102 ? -14.297 -9.164 -5.805 1 67 102 TYR A C 1
ATOM 818 O O . TYR A 1 102 ? -13.664 -8.383 -6.516 1 67 102 TYR A O 1
ATOM 826 N N . MET B 1 1 ? 14.133 18.688 5.363 1 76.94 1 MET B N 1
ATOM 827 C CA . MET B 1 1 ? 13.961 17.25 5.156 1 76.94 1 MET B CA 1
ATOM 828 C C . MET B 1 1 ? 12.578 16.797 5.617 1 76.94 1 MET B C 1
ATOM 830 O O . MET B 1 1 ? 12.133 17.172 6.703 1 76.94 1 MET B O 1
ATOM 834 N N . SER B 1 2 ? 11.82 16.109 4.711 1 85.69 2 SER B N 1
ATOM 835 C CA . SER B 1 2 ? 10.484 15.672 5.098 1 85.69 2 SER B CA 1
ATOM 836 C C . SER B 1 2 ? 10.523 14.266 5.691 1 85.69 2 SER B C 1
ATOM 838 O O . SER B 1 2 ? 11.344 13.438 5.293 1 85.69 2 SER B O 1
ATOM 840 N N . SER B 1 3 ? 9.766 14.102 6.848 1 87.94 3 SER B N 1
ATOM 841 C CA . SER B 1 3 ? 9.602 12.797 7.473 1 87.94 3 SER B CA 1
ATOM 842 C C . SER B 1 3 ? 8.188 12.266 7.285 1 87.94 3 SER B C 1
ATOM 844 O O . SER B 1 3 ? 7.219 13.031 7.367 1 87.94 3 SER B O 1
ATOM 846 N N . HIS B 1 4 ? 8.148 11.047 6.906 1 89.38 4 HIS B N 1
ATOM 847 C CA . HIS B 1 4 ? 6.855 10.398 6.715 1 89.38 4 HIS B CA 1
ATOM 848 C C . HIS B 1 4 ? 6.746 9.133 7.559 1 89.38 4 HIS B C 1
ATOM 850 O O . HIS B 1 4 ? 7.66 8.305 7.574 1 89.38 4 HIS B O 1
ATOM 856 N N . LYS B 1 5 ? 5.652 9.102 8.375 1 90.69 5 LYS B N 1
ATOM 857 C CA . LYS B 1 5 ? 5.32 7.906 9.141 1 90.69 5 LYS B CA 1
ATOM 858 C C . LYS B 1 5 ? 4.191 7.121 8.477 1 90.69 5 LYS B C 1
ATOM 860 O O . LYS B 1 5 ? 3.141 7.684 8.164 1 90.69 5 LYS B O 1
ATOM 865 N N . VAL B 1 6 ? 4.492 5.867 8.258 1 92.31 6 VAL B N 1
ATOM 866 C CA . VAL B 1 6 ? 3.551 5.027 7.523 1 92.31 6 VAL B CA 1
ATOM 867 C C . VAL B 1 6 ? 3.266 3.756 8.32 1 92.31 6 VAL B C 1
ATOM 869 O O . VAL B 1 6 ? 4.172 3.174 8.914 1 92.31 6 VAL B O 1
ATOM 872 N N . ILE B 1 7 ? 1.984 3.393 8.383 1 90.88 7 ILE B N 1
ATOM 873 C CA . ILE B 1 7 ? 1.608 2.127 9.008 1 90.88 7 ILE B CA 1
ATOM 874 C C . ILE B 1 7 ? 1.291 1.097 7.93 1 90.88 7 ILE B C 1
ATOM 876 O O . ILE B 1 7 ? 0.702 1.43 6.898 1 90.88 7 ILE B O 1
ATOM 880 N N . VAL B 1 8 ? 1.772 -0.135 8.141 1 91.25 8 VAL B N 1
ATOM 881 C CA . VAL B 1 8 ? 1.522 -1.225 7.203 1 91.25 8 VAL B CA 1
ATOM 882 C C . VAL B 1 8 ? 0.616 -2.268 7.855 1 91.25 8 VAL B C 1
ATOM 884 O O . VAL B 1 8 ? 0.925 -2.783 8.93 1 91.25 8 VAL B O 1
ATOM 887 N N . ILE B 1 9 ? -0.527 -2.566 7.113 1 90.06 9 ILE B N 1
ATOM 888 C CA . ILE B 1 9 ? -1.473 -3.533 7.656 1 90.06 9 ILE B CA 1
ATOM 889 C C . ILE B 1 9 ? -1.836 -4.559 6.59 1 90.06 9 ILE B C 1
ATOM 891 O O . ILE B 1 9 ? -1.655 -4.312 5.395 1 90.06 9 ILE B O 1
ATOM 895 N N . GLY B 1 10 ? -2.334 -5.672 7.113 1 90.69 10 GLY B N 1
ATOM 896 C CA . GLY B 1 10 ? -2.684 -6.809 6.277 1 90.69 10 GLY B CA 1
ATOM 897 C C . GLY B 1 10 ? -2.377 -8.148 6.93 1 90.69 10 GLY B C 1
ATOM 898 O O . GLY B 1 10 ? -1.6 -8.211 7.883 1 90.69 10 GLY B O 1
ATOM 899 N N . GLU B 1 11 ? -2.971 -9.148 6.324 1 88.31 11 GLU B N 1
ATOM 900 C CA . GLU B 1 11 ? -2.787 -10.492 6.875 1 88.31 11 GLU B CA 1
ATOM 901 C C . GLU B 1 11 ? -1.35 -10.969 6.691 1 88.31 11 GLU B C 1
ATOM 903 O O . GLU B 1 11 ? -0.658 -10.531 5.766 1 88.31 11 GLU B O 1
ATOM 908 N N . SER B 1 12 ? -0.918 -11.828 7.527 1 81.06 12 SER B N 1
ATOM 909 C CA . SER B 1 12 ? 0.444 -12.352 7.504 1 81.06 12 SER B CA 1
ATOM 910 C C . SER B 1 12 ? 0.714 -13.133 6.223 1 81.06 12 SER B C 1
ATOM 912 O O . SER B 1 12 ? 1.852 -13.188 5.75 1 81.06 12 SER B O 1
ATOM 914 N N . SER B 1 13 ? -0.253 -13.695 5.621 1 82.69 13 SER B N 1
ATOM 915 C CA . SER B 1 13 ? -0.075 -14.633 4.52 1 82.69 13 SER B CA 1
ATOM 916 C C . SER B 1 13 ? -0.036 -13.914 3.176 1 82.69 13 SER B C 1
ATOM 918 O O . SER B 1 13 ? 0.196 -14.531 2.139 1 82.69 13 SER B O 1
ATOM 920 N N . VAL B 1 14 ? -0.064 -12.555 3.211 1 89.19 14 VAL B N 1
ATOM 921 C CA . VAL B 1 14 ? -0.296 -11.883 1.938 1 89.19 14 VAL B CA 1
ATOM 922 C C . VAL B 1 14 ? 1.026 -11.367 1.377 1 89.19 14 VAL B C 1
ATOM 924 O O . VAL B 1 14 ? 1.063 -10.789 0.289 1 89.19 14 VAL B O 1
ATOM 927 N N . GLY B 1 15 ? 2.123 -11.453 2.109 1 85.5 15 GLY B N 1
ATOM 928 C CA . GLY B 1 15 ? 3.41 -10.961 1.645 1 85.5 15 GLY B CA 1
ATOM 929 C C . GLY B 1 15 ? 3.857 -9.695 2.355 1 85.5 15 GLY B C 1
ATOM 930 O O . GLY B 1 15 ? 4.809 -9.039 1.926 1 85.5 15 GLY B O 1
ATOM 931 N N . LYS B 1 16 ? 3.162 -9.391 3.359 1 85.94 16 LYS B N 1
ATOM 932 C CA . LYS B 1 16 ? 3.469 -8.203 4.152 1 85.94 16 LYS B CA 1
ATOM 933 C C . LYS B 1 16 ? 4.895 -8.258 4.691 1 85.94 16 LYS B C 1
ATOM 935 O O . LYS B 1 16 ? 5.641 -7.285 4.586 1 85.94 16 LYS B O 1
ATOM 940 N N . ASN B 1 17 ? 5.277 -9.445 5.164 1 80.62 17 ASN B N 1
ATOM 941 C CA . ASN B 1 17 ? 6.617 -9.594 5.73 1 80.62 17 ASN B CA 1
ATOM 942 C C . ASN B 1 17 ? 7.695 -9.43 4.664 1 80.62 17 ASN B C 1
ATOM 944 O O . ASN B 1 17 ? 8.766 -8.883 4.934 1 80.62 17 ASN B O 1
ATOM 948 N N . GLU B 1 18 ? 7.461 -9.906 3.486 1 84.81 18 GLU B N 1
ATOM 949 C CA . GLU B 1 18 ? 8.422 -9.797 2.395 1 84.81 18 GLU B CA 1
ATOM 950 C C . GLU B 1 18 ? 8.641 -8.336 1.999 1 84.81 18 GLU B C 1
ATOM 952 O O . GLU B 1 18 ? 9.781 -7.902 1.809 1 84.81 18 GLU B O 1
ATOM 957 N N . ILE B 1 19 ? 7.523 -7.629 1.945 1 86.88 19 ILE B N 1
ATOM 958 C CA . ILE B 1 19 ? 7.613 -6.23 1.535 1 86.88 19 ILE B CA 1
ATOM 959 C C . ILE B 1 19 ? 8.312 -5.418 2.623 1 86.88 19 ILE B C 1
ATOM 961 O O . ILE B 1 19 ? 9.164 -4.578 2.328 1 86.88 19 ILE B O 1
ATOM 965 N N . LEU B 1 20 ? 7.98 -5.703 3.844 1 87.12 20 LEU B N 1
ATOM 966 C CA . LEU B 1 20 ? 8.594 -5.004 4.965 1 87.12 20 LEU B CA 1
ATOM 967 C C . LEU B 1 20 ? 10.094 -5.273 5.023 1 87.12 20 LEU B C 1
ATOM 969 O O . LEU B 1 20 ? 10.875 -4.383 5.359 1 87.12 20 LEU B O 1
ATOM 973 N N . TRP B 1 21 ? 10.43 -6.461 4.754 1 85.44 21 TRP B N 1
ATOM 974 C CA . TRP B 1 21 ? 11.844 -6.812 4.699 1 85.44 21 TRP B CA 1
ATOM 975 C C . TRP B 1 21 ? 12.586 -5.93 3.695 1 85.44 21 TRP B C 1
ATOM 977 O O . TRP B 1 21 ? 13.648 -5.398 4 1 85.44 21 TRP B O 1
ATOM 987 N N . LYS B 1 22 ? 12.047 -5.766 2.549 1 84.62 22 LYS B N 1
ATOM 988 C CA . LYS B 1 22 ? 12.68 -4.988 1.487 1 84.62 22 LYS B CA 1
ATOM 989 C C . LYS B 1 22 ? 12.789 -3.518 1.87 1 84.62 22 LYS B C 1
ATOM 991 O O . LYS B 1 22 ? 13.797 -2.867 1.583 1 84.62 22 LYS B O 1
ATOM 996 N N . ILE B 1 23 ? 11.734 -3.057 2.52 1 85.44 23 ILE B N 1
ATOM 997 C CA . ILE B 1 23 ? 11.695 -1.642 2.875 1 85.44 23 ILE B CA 1
ATOM 998 C C . ILE B 1 23 ? 12.695 -1.366 3.996 1 85.44 23 ILE B C 1
ATOM 1000 O O . ILE B 1 23 ? 13.344 -0.314 4.02 1 85.44 23 ILE B O 1
ATOM 1004 N N . LYS B 1 24 ? 12.867 -2.312 4.871 1 84.19 24 LYS B N 1
ATOM 1005 C CA . LYS B 1 24 ? 13.641 -2.066 6.086 1 84.19 24 LYS B CA 1
ATOM 1006 C C . LYS B 1 24 ? 15.094 -2.492 5.914 1 84.19 24 LYS B C 1
ATOM 1008 O O . LYS B 1 24 ? 15.969 -2.062 6.668 1 84.19 24 LYS B O 1
ATOM 1013 N N . ALA B 1 25 ? 15.32 -3.256 4.957 1 82.88 25 ALA B N 1
ATOM 1014 C CA . ALA B 1 25 ? 16.703 -3.699 4.754 1 82.88 25 ALA B CA 1
ATOM 1015 C C . ALA B 1 25 ? 17.531 -2.613 4.074 1 82.88 25 ALA B C 1
ATOM 1017 O O . ALA B 1 25 ? 17.031 -1.889 3.213 1 82.88 25 ALA B O 1
ATOM 1018 N N . ASP B 1 26 ? 18.766 -2.508 4.449 1 75.5 26 ASP B N 1
ATOM 1019 C CA . ASP B 1 26 ? 19.656 -1.536 3.828 1 75.5 26 ASP B CA 1
ATOM 1020 C C . ASP B 1 26 ? 20.109 -2.01 2.451 1 75.5 26 ASP B C 1
ATOM 1022 O O . ASP B 1 26 ? 20.453 -1.196 1.591 1 75.5 26 ASP B O 1
ATOM 1026 N N . LYS B 1 27 ? 20.25 -3.309 2.357 1 75.06 27 LYS B N 1
ATOM 1027 C CA . LYS B 1 27 ? 20.656 -3.928 1.104 1 75.06 27 LYS B CA 1
ATOM 1028 C C . LYS B 1 27 ? 19.844 -5.184 0.81 1 75.06 27 LYS B C 1
ATOM 1030 O O . LYS B 1 27 ? 19.188 -5.727 1.702 1 75.06 27 LYS B O 1
ATOM 1035 N N . THR B 1 28 ? 20.062 -5.387 -0.524 1 70.69 28 THR B N 1
ATOM 1036 C CA . THR B 1 28 ? 19.453 -6.652 -0.905 1 70.69 28 THR B CA 1
ATOM 1037 C C . THR B 1 28 ? 20.031 -7.805 -0.092 1 70.69 28 THR B C 1
ATOM 1039 O O . THR B 1 28 ? 21.266 -7.93 0.027 1 70.69 28 THR B O 1
ATOM 1042 N N . ASN B 1 29 ? 19.344 -8.43 0.813 1 73.94 29 ASN B N 1
ATOM 1043 C CA . ASN B 1 29 ? 19.734 -9.578 1.625 1 73.94 29 ASN B CA 1
ATOM 1044 C C . ASN B 1 29 ? 20.344 -9.148 2.955 1 73.94 29 ASN B C 1
ATOM 1046 O O . ASN B 1 29 ? 21.047 -9.93 3.602 1 73.94 29 ASN B O 1
ATOM 1050 N N . GLY B 1 30 ? 20.234 -7.988 3.205 1 76.88 30 GLY B N 1
ATOM 1051 C CA . GLY B 1 30 ? 20.719 -7.52 4.492 1 76.88 30 GLY B CA 1
ATOM 1052 C C . GLY B 1 30 ? 19.719 -7.73 5.617 1 76.88 30 GLY B C 1
ATOM 1053 O O . GLY B 1 30 ? 18.578 -8.117 5.371 1 76.88 30 GLY B O 1
ATOM 1054 N N . PRO B 1 31 ? 20.234 -7.621 6.883 1 76.94 31 PRO B N 1
ATOM 1055 C CA . PRO B 1 31 ? 19.328 -7.715 8.031 1 76.94 31 PRO B CA 1
ATOM 1056 C C . PRO B 1 31 ? 18.312 -6.578 8.07 1 76.94 31 PRO B C 1
ATOM 1058 O O . PRO B 1 31 ? 18.562 -5.5 7.523 1 76.94 31 PRO B O 1
ATOM 1061 N N . VAL B 1 32 ? 17.219 -6.938 8.609 1 79.38 32 VAL B N 1
ATOM 1062 C CA . VAL B 1 32 ? 16.203 -5.918 8.789 1 79.38 32 VAL B CA 1
ATOM 1063 C C . VAL B 1 32 ? 16.625 -4.938 9.883 1 79.38 32 VAL B C 1
ATOM 1065 O O . VAL B 1 32 ? 17.156 -5.344 10.914 1 79.38 32 VAL B O 1
ATOM 1068 N N . ASP B 1 33 ? 16.562 -3.703 9.5 1 79.75 33 ASP B N 1
ATOM 1069 C CA . ASP B 1 33 ? 16.797 -2.594 10.422 1 79.75 33 ASP B CA 1
ATOM 1070 C C . ASP B 1 33 ? 15.531 -1.749 10.602 1 79.75 33 ASP B C 1
ATOM 1072 O O . ASP B 1 33 ? 15.039 -1.153 9.641 1 79.75 33 ASP B O 1
ATOM 1076 N N . TYR B 1 34 ? 15.07 -1.642 11.766 1 79.25 34 TYR B N 1
ATOM 1077 C CA . TYR B 1 34 ? 13.797 -1.006 12.062 1 79.25 34 TYR B CA 1
ATOM 1078 C C . TYR B 1 34 ? 13.969 0.489 12.305 1 79.25 34 TYR B C 1
ATOM 1080 O O . TYR B 1 34 ? 13 1.202 12.555 1 79.25 34 TYR B O 1
ATOM 1088 N N . THR B 1 35 ? 15.195 0.953 12.25 1 84.75 35 THR B N 1
ATOM 1089 C CA . THR B 1 35 ? 15.445 2.383 12.383 1 84.75 35 THR B CA 1
ATOM 1090 C C . THR B 1 35 ? 14.93 3.141 11.164 1 84.75 35 THR B C 1
ATOM 1092 O O . THR B 1 35 ? 15.062 2.668 10.031 1 84.75 35 THR B O 1
ATOM 1095 N N . PRO B 1 36 ? 14.258 4.328 11.484 1 87.56 36 PRO B N 1
ATOM 1096 C CA . PRO B 1 36 ? 13.891 5.145 10.328 1 87.56 36 PRO B CA 1
ATOM 1097 C C . PRO B 1 36 ? 15.062 5.402 9.383 1 87.56 36 PRO B C 1
ATOM 1099 O O . PRO B 1 36 ? 16.188 5.578 9.836 1 87.56 36 PRO B O 1
ATOM 1102 N N . LYS B 1 37 ? 14.828 5.43 8.078 1 85.06 37 LYS B N 1
ATOM 1103 C CA . LYS B 1 37 ? 15.891 5.617 7.094 1 85.06 37 LYS B CA 1
ATOM 1104 C C . LYS B 1 37 ? 15.617 6.832 6.211 1 85.06 37 LYS B C 1
ATOM 1106 O O . LYS B 1 37 ? 14.461 7.121 5.887 1 85.06 37 LYS B O 1
ATOM 1111 N N . THR B 1 38 ? 16.688 7.5 5.945 1 85.94 38 THR B N 1
ATOM 1112 C CA . THR B 1 38 ? 16.625 8.602 4.992 1 85.94 38 THR B CA 1
ATOM 1113 C C . THR B 1 38 ? 16.984 8.125 3.588 1 85.94 38 THR B C 1
ATOM 1115 O O . THR B 1 38 ? 18 7.445 3.395 1 85.94 38 THR B O 1
ATOM 1118 N N . TYR B 1 39 ? 16.125 8.43 2.641 1 82.12 39 TYR B N 1
ATOM 1119 C CA . TYR B 1 39 ? 16.391 8.047 1.26 1 82.12 39 TYR B CA 1
ATOM 1120 C C . TYR B 1 39 ? 16.219 9.234 0.319 1 82.12 39 TYR B C 1
ATOM 1122 O O . TYR B 1 39 ? 15.531 10.195 0.647 1 82.12 39 TYR B O 1
ATOM 1130 N N . ASP B 1 40 ? 16.953 9.086 -0.762 1 82.75 40 ASP B N 1
ATOM 1131 C CA . ASP B 1 40 ? 16.906 10.133 -1.773 1 82.75 40 ASP B CA 1
ATOM 1132 C C . ASP B 1 40 ? 15.805 9.859 -2.797 1 82.75 40 ASP B C 1
ATOM 1134 O O . ASP B 1 40 ? 15.891 8.898 -3.561 1 82.75 40 ASP B O 1
ATOM 1138 N N . VAL B 1 41 ? 14.758 10.633 -2.693 1 82.25 41 VAL B N 1
ATOM 1139 C CA . VAL B 1 41 ? 13.695 10.539 -3.689 1 82.25 41 VAL B CA 1
ATOM 1140 C C . VAL B 1 41 ? 13.828 11.672 -4.703 1 82.25 41 VAL B C 1
ATOM 1142 O O . VAL B 1 41 ? 13.438 12.812 -4.43 1 82.25 41 VAL B O 1
ATOM 1145 N N . ASP B 1 42 ? 14.234 11.25 -5.848 1 80.12 42 ASP B N 1
ATOM 1146 C CA . ASP B 1 42 ? 14.414 12.227 -6.922 1 80.12 42 ASP B CA 1
ATOM 1147 C C . ASP B 1 42 ? 15.219 13.43 -6.438 1 80.12 42 ASP B C 1
ATOM 1149 O O . ASP B 1 42 ? 14.789 14.57 -6.605 1 80.12 42 ASP B O 1
ATOM 1153 N N . GLY B 1 43 ? 16.203 13.266 -5.672 1 82.69 43 GLY B N 1
ATOM 1154 C CA . GLY B 1 43 ? 17.109 14.32 -5.242 1 82.69 43 GLY B CA 1
ATOM 1155 C C . GLY B 1 43 ? 16.703 14.945 -3.92 1 82.69 43 GLY B C 1
ATOM 1156 O O . GLY B 1 43 ? 17.391 15.836 -3.416 1 82.69 43 GLY B O 1
ATOM 1157 N N . THR B 1 44 ? 15.648 14.57 -3.406 1 86.69 44 THR B N 1
ATOM 1158 C CA . THR B 1 44 ? 15.156 15.125 -2.146 1 86.69 44 THR B CA 1
ATOM 1159 C C . THR B 1 44 ? 15.25 14.086 -1.033 1 86.69 44 THR B C 1
ATOM 1161 O O . THR B 1 44 ? 14.688 12.992 -1.15 1 86.69 44 THR B O 1
ATOM 1164 N N . PRO B 1 45 ? 15.977 14.484 0.057 1 88.62 45 PRO B N 1
ATOM 1165 C CA . PRO B 1 45 ? 16.031 13.555 1.182 1 88.62 45 PRO B CA 1
ATOM 1166 C C . PRO B 1 45 ? 14.695 13.438 1.913 1 88.62 45 PRO B C 1
ATOM 1168 O O . PRO B 1 45 ? 14.047 14.453 2.189 1 88.62 45 PRO B O 1
ATOM 1171 N N . VAL B 1 46 ? 14.32 12.156 2.078 1 89.06 46 VAL B N 1
ATOM 1172 C CA . VAL B 1 46 ? 13.094 11.867 2.818 1 89.06 46 VAL B CA 1
ATOM 1173 C C . VAL B 1 46 ? 13.367 10.812 3.885 1 89.06 46 VAL B C 1
ATOM 1175 O O . VAL B 1 46 ? 14.039 9.812 3.619 1 89.06 46 VAL B O 1
ATOM 1178 N N . CYS B 1 47 ? 12.898 11.148 5.129 1 90.88 47 CYS B N 1
ATOM 1179 C CA . CYS B 1 47 ? 13 10.172 6.207 1 90.88 47 CYS B CA 1
ATOM 1180 C C . CYS B 1 47 ? 11.703 9.375 6.344 1 90.88 47 CYS B C 1
ATOM 1182 O O . CYS B 1 47 ? 10.633 9.953 6.523 1 90.88 47 CYS B O 1
ATOM 1184 N N . LEU B 1 48 ? 11.859 8.07 6.195 1 89.31 48 LEU B N 1
ATOM 1185 C CA . LEU B 1 48 ? 10.688 7.199 6.223 1 89.31 48 LEU B CA 1
ATOM 1186 C C . LEU B 1 48 ? 10.68 6.344 7.484 1 89.31 48 LEU B C 1
ATOM 1188 O O . LEU B 1 48 ? 11.672 5.68 7.797 1 89.31 48 LEU B O 1
ATOM 1192 N N . HIS B 1 49 ? 9.547 6.516 8.281 1 90.38 49 HIS B N 1
ATOM 1193 C CA . HIS B 1 49 ? 9.242 5.66 9.422 1 90.38 49 HIS B CA 1
ATOM 1194 C C . HIS B 1 49 ? 8.164 4.641 9.07 1 90.38 49 HIS B C 1
ATOM 1196 O O . HIS B 1 49 ? 7.062 5.012 8.648 1 90.38 49 HIS B O 1
ATOM 1202 N N . ILE B 1 50 ? 8.531 3.412 9.203 1 89.75 50 ILE B N 1
ATOM 1203 C CA . ILE B 1 50 ? 7.566 2.367 8.867 1 89.75 50 ILE B CA 1
ATOM 1204 C C . ILE B 1 50 ? 7.18 1.6 10.133 1 89.75 50 ILE B C 1
ATOM 1206 O O . ILE B 1 50 ? 8.039 1.033 10.812 1 89.75 50 ILE B O 1
ATOM 1210 N N . TYR B 1 51 ? 5.918 1.575 10.406 1 87.25 51 TYR B N 1
ATOM 1211 C CA . TYR B 1 51 ? 5.363 0.831 11.531 1 87.25 51 TYR B CA 1
ATOM 1212 C C . TYR B 1 51 ? 4.746 -0.481 11.062 1 87.25 51 TYR B C 1
ATOM 1214 O O . TYR B 1 51 ? 3.789 -0.482 10.289 1 87.25 51 TYR B O 1
ATOM 1222 N N . ASP B 1 52 ? 5.305 -1.476 11.469 1 82.94 52 ASP B N 1
ATOM 1223 C CA . ASP B 1 52 ? 4.77 -2.805 11.195 1 82.94 52 ASP B CA 1
ATOM 1224 C C . ASP B 1 52 ? 3.682 -3.18 12.203 1 82.94 52 ASP B C 1
ATOM 1226 O O . ASP B 1 52 ? 3.771 -2.824 13.375 1 82.94 52 ASP B O 1
ATOM 1230 N N . THR B 1 53 ? 2.59 -3.564 11.75 1 76.75 53 THR B N 1
ATOM 1231 C CA . THR B 1 53 ? 1.489 -3.908 12.648 1 76.75 53 THR B CA 1
ATOM 1232 C C . THR B 1 53 ? 1.287 -5.418 12.695 1 76.75 53 THR B C 1
ATOM 1234 O O . THR B 1 53 ? 1.833 -6.152 11.875 1 76.75 53 THR B O 1
ATOM 1237 N N . VAL B 1 54 ? 0.427 -5.664 13.664 1 68.62 54 VAL B N 1
ATOM 1238 C CA . VAL B 1 54 ? 0.085 -7.07 13.852 1 68.62 54 VAL B CA 1
ATOM 1239 C C . VAL B 1 54 ? -0.659 -7.59 12.625 1 68.62 54 VAL B C 1
ATOM 1241 O O . VAL B 1 54 ? -1.316 -6.824 11.914 1 68.62 54 VAL B O 1
ATOM 1244 N N . VAL B 1 55 ? -0.469 -8.727 12.523 1 64.31 55 VAL B N 1
ATOM 1245 C CA . VAL B 1 55 ? -0.946 -9.445 11.344 1 64.31 55 VAL B CA 1
ATOM 1246 C C . VAL B 1 55 ? -2.424 -9.789 11.508 1 64.31 55 VAL B C 1
ATOM 1248 O O . VAL B 1 55 ? -3.1 -10.133 10.539 1 64.31 55 VAL B O 1
ATOM 1251 N N . ASP B 1 56 ? -2.816 -9.586 12.727 1 68.38 56 ASP B N 1
ATOM 1252 C CA . ASP B 1 56 ? -4.219 -9.961 12.914 1 68.38 56 ASP B CA 1
ATOM 1253 C C . ASP B 1 56 ? -5.098 -8.719 13.07 1 68.38 56 ASP B C 1
ATOM 1255 O O . ASP B 1 56 ? -4.871 -7.906 13.969 1 68.38 56 ASP B O 1
ATOM 1259 N N . GLU B 1 57 ? -6.148 -8.633 12.289 1 67.62 57 GLU B N 1
ATOM 1260 C CA . GLU B 1 57 ? -7.023 -7.465 12.25 1 67.62 57 GLU B CA 1
ATOM 1261 C C . GLU B 1 57 ? -7.855 -7.352 13.523 1 67.62 57 GLU B C 1
ATOM 1263 O O . GLU B 1 57 ? -8.336 -6.27 13.867 1 67.62 57 GLU B O 1
ATOM 1268 N N . ARG B 1 58 ? -7.973 -8.312 14.125 1 65.88 58 ARG B N 1
ATOM 1269 C CA . ARG B 1 58 ? -8.797 -8.312 15.328 1 65.88 58 ARG B CA 1
ATOM 1270 C C . ARG B 1 58 ? -7.984 -7.91 16.547 1 65.88 58 ARG B C 1
ATOM 1272 O O . ARG B 1 58 ? -8.531 -7.391 17.531 1 65.88 58 ARG B O 1
ATOM 1279 N N . THR B 1 59 ? -6.879 -8.164 16.375 1 64.5 59 THR B N 1
ATOM 1280 C CA . THR B 1 59 ? -6.043 -7.945 17.547 1 64.5 59 THR B CA 1
ATOM 1281 C C . THR B 1 59 ? -5.285 -6.625 17.422 1 64.5 59 THR B C 1
ATOM 1283 O O . THR B 1 59 ? -4.539 -6.25 18.328 1 64.5 59 THR B O 1
ATOM 1286 N N . PHE B 1 60 ? -5.492 -6.262 16.359 1 60.62 60 PHE B N 1
ATOM 1287 C CA . PHE B 1 60 ? -4.781 -5.004 16.172 1 60.62 60 PHE B CA 1
ATOM 1288 C C . PHE B 1 60 ? -5.324 -3.926 17.094 1 60.62 60 PHE B C 1
ATOM 1290 O O . PHE B 1 60 ? -6.496 -3.553 17 1 60.62 60 PHE B O 1
ATOM 1297 N N . LYS B 1 61 ? -4.793 -3.893 18.375 1 58.94 61 LYS B N 1
ATOM 1298 C CA . LYS B 1 61 ? -5.094 -2.814 19.312 1 58.94 61 LYS B CA 1
ATOM 1299 C C . LYS B 1 61 ? -3.971 -1.784 19.344 1 58.94 61 LYS B C 1
ATOM 1301 O O . LYS B 1 61 ? -2.799 -2.141 19.484 1 58.94 61 LYS B O 1
ATOM 1306 N N . ILE B 1 62 ? -4.039 -0.817 18.438 1 57 62 ILE B N 1
ATOM 1307 C CA . ILE B 1 62 ? -2.977 0.182 18.406 1 57 62 ILE B CA 1
ATOM 1308 C C . ILE B 1 62 ? -3.225 1.247 19.469 1 57 62 ILE B C 1
ATOM 1310 O O . ILE B 1 62 ? -4.344 1.754 19.594 1 57 62 ILE B O 1
ATOM 1314 N N . SER B 1 63 ? -2.35 1.196 20.375 1 62.12 63 SER B N 1
ATOM 1315 C CA . SER B 1 63 ? -2.41 2.436 21.141 1 62.12 63 SER B CA 1
ATOM 1316 C C . SER B 1 63 ? -2.045 3.639 20.281 1 62.12 63 SER B C 1
ATOM 1318 O O . SER B 1 63 ? -0.975 3.668 19.672 1 62.12 63 SER B O 1
ATOM 1320 N N . PRO B 1 64 ? -2.918 4.527 20.203 1 66.69 64 PRO B N 1
ATOM 1321 C CA . PRO B 1 64 ? -2.73 5.711 19.344 1 66.69 64 PRO B CA 1
ATOM 1322 C C . PRO B 1 64 ? -1.391 6.398 19.594 1 66.69 64 PRO B C 1
ATOM 1324 O O . PRO B 1 64 ? -0.791 6.934 18.656 1 66.69 64 PRO B O 1
ATOM 1327 N N . SER B 1 65 ? -0.948 6.254 20.766 1 72.25 65 SER B N 1
ATOM 1328 C CA . SER B 1 65 ? 0.281 6.992 21.031 1 72.25 65 SER B CA 1
ATOM 1329 C C . SER B 1 65 ? 1.451 6.426 20.234 1 72.25 65 SER B C 1
ATOM 1331 O O . SER B 1 65 ? 2.365 7.164 19.859 1 72.25 65 SER B O 1
ATOM 1333 N N . TYR B 1 66 ? 1.302 5.227 19.938 1 72 66 TYR B N 1
ATOM 1334 C CA . TYR B 1 66 ? 2.357 4.531 19.219 1 72 66 TYR B CA 1
ATOM 1335 C C . TYR B 1 66 ? 2.4 4.98 17.766 1 72 66 TYR B C 1
ATOM 1337 O O . TYR B 1 66 ? 3.469 5.008 17.141 1 72 66 TYR B O 1
ATOM 1345 N N . PHE B 1 67 ? 1.318 5.453 17.375 1 79.56 67 PHE B N 1
ATOM 1346 C CA . PHE B 1 67 ? 1.214 5.781 15.961 1 79.56 67 PHE B CA 1
ATOM 1347 C C . PHE B 1 67 ? 1.027 7.281 15.766 1 79.56 67 PHE B C 1
ATOM 1349 O O . PHE B 1 67 ? 0.464 7.719 14.758 1 79.56 67 PHE B O 1
ATOM 1356 N N . GLN B 1 68 ? 1.549 7.965 16.734 1 82.94 68 GLN B N 1
ATOM 1357 C CA . GLN B 1 68 ? 1.435 9.414 16.609 1 82.94 68 GLN B CA 1
ATOM 1358 C C . GLN B 1 68 ? 2.213 9.922 15.398 1 82.94 68 GLN B C 1
ATOM 1360 O O . GLN B 1 68 ? 3.357 9.523 15.18 1 82.94 68 GLN B O 1
ATOM 1365 N N . GLY B 1 69 ? 1.488 10.711 14.609 1 88.31 69 GLY B N 1
ATOM 1366 C CA . GLY B 1 69 ? 2.156 11.336 13.477 1 88.31 69 GLY B CA 1
ATOM 1367 C C . GLY B 1 69 ? 2.061 10.523 12.203 1 88.31 69 GLY B C 1
ATOM 1368 O O . GLY B 1 69 ? 2.49 10.977 11.141 1 88.31 69 GLY B O 1
ATOM 1369 N N . VAL B 1 70 ? 1.454 9.391 12.398 1 90.38 70 VAL B N 1
ATOM 1370 C CA . VAL B 1 70 ? 1.256 8.602 11.188 1 90.38 70 VAL B CA 1
ATOM 1371 C C . VAL B 1 70 ? 0.26 9.305 10.266 1 90.38 70 VAL B C 1
ATOM 1373 O O . VAL B 1 70 ? -0.814 9.719 10.711 1 90.38 70 VAL B O 1
ATOM 1376 N N . ARG B 1 71 ? 0.717 9.367 8.961 1 90.25 71 ARG B N 1
ATOM 1377 C CA . ARG B 1 71 ? -0.147 10.07 8.016 1 90.25 71 ARG B CA 1
ATOM 1378 C C . ARG B 1 71 ? -0.592 9.148 6.891 1 90.25 71 ARG B C 1
ATOM 1380 O O . ARG B 1 71 ? -1.609 9.398 6.238 1 90.25 71 ARG B O 1
ATOM 1387 N N . ALA B 1 72 ? 0.077 8.062 6.672 1 93.56 72 ALA B N 1
ATOM 1388 C CA . ALA B 1 72 ? -0.263 7.199 5.547 1 93.56 72 ALA B CA 1
ATOM 1389 C C . ALA B 1 72 ? -0.414 5.746 6 1 93.56 72 ALA B C 1
ATOM 1391 O O . ALA B 1 72 ? 0.271 5.305 6.926 1 93.56 72 ALA B O 1
ATOM 1392 N N . ALA B 1 73 ? -1.329 5.094 5.34 1 93.81 73 ALA B N 1
ATOM 1393 C CA . ALA B 1 73 ? -1.507 3.66 5.547 1 93.81 73 ALA B CA 1
ATOM 1394 C C . ALA B 1 73 ? -1.194 2.879 4.273 1 93.81 73 ALA B C 1
ATOM 1396 O O . ALA B 1 73 ? -1.528 3.318 3.172 1 93.81 73 ALA B O 1
ATOM 1397 N N . VAL B 1 74 ? -0.541 1.785 4.484 1 94.06 74 VAL B N 1
ATOM 1398 C CA . VAL B 1 74 ? -0.348 0.766 3.459 1 94.06 74 VAL B CA 1
ATOM 1399 C C . VAL B 1 74 ? -1.141 -0.488 3.822 1 94.06 74 VAL B C 1
ATOM 1401 O O . VAL B 1 74 ? -0.902 -1.102 4.863 1 94.06 74 VAL B O 1
ATOM 1404 N N . VAL B 1 75 ? -2.047 -0.837 2.982 1 93.5 75 VAL B N 1
ATOM 1405 C CA . VAL B 1 75 ? -2.893 -2.006 3.209 1 93.5 75 VAL B CA 1
ATOM 1406 C C . VAL B 1 75 ? -2.611 -3.061 2.141 1 93.5 75 VAL B C 1
ATOM 1408 O O . VAL B 1 75 ? -2.65 -2.766 0.943 1 93.5 75 VAL B O 1
ATOM 1411 N N . MET B 1 76 ? -2.334 -4.238 2.613 1 94.5 76 MET B N 1
ATOM 1412 C CA . MET B 1 76 ? -2.035 -5.32 1.68 1 94.5 76 MET B CA 1
ATOM 1413 C C . MET B 1 76 ? -3.074 -6.43 1.785 1 94.5 76 MET B C 1
ATOM 1415 O O . MET B 1 76 ? -3.518 -6.773 2.883 1 94.5 76 MET B O 1
ATOM 1419 N N . TYR B 1 77 ? -3.467 -6.988 0.632 1 94.5 77 TYR B N 1
ATOM 1420 C CA . TYR B 1 77 ? -4.34 -8.156 0.605 1 94.5 77 TYR B CA 1
ATOM 1421 C C . TYR B 1 77 ? -4.035 -9.039 -0.599 1 94.5 77 TYR B C 1
ATOM 1423 O O . TYR B 1 77 ? -3.332 -8.617 -1.521 1 94.5 77 TYR B O 1
ATOM 1431 N N . ASP B 1 78 ? -4.43 -10.32 -0.497 1 94.38 78 ASP B N 1
ATOM 1432 C CA . ASP B 1 78 ? -4.266 -11.289 -1.575 1 94.38 78 ASP B CA 1
ATOM 1433 C C . ASP B 1 78 ? -5.434 -11.219 -2.557 1 94.38 78 ASP B C 1
ATOM 1435 O O . ASP B 1 78 ? -6.566 -11.562 -2.207 1 94.38 78 ASP B O 1
ATOM 1439 N N . ILE B 1 79 ? -5.156 -10.797 -3.771 1 93 79 ILE B N 1
ATOM 1440 C CA . ILE B 1 79 ? -6.168 -10.594 -4.805 1 93 79 ILE B CA 1
ATOM 1441 C C . ILE B 1 79 ? -6.855 -11.922 -5.117 1 93 79 ILE B C 1
ATOM 1443 O O . ILE B 1 79 ? -8.008 -11.938 -5.562 1 93 79 ILE B O 1
ATOM 1447 N N . THR B 1 80 ? -6.215 -13.086 -4.824 1 91.44 80 THR B N 1
ATOM 1448 C CA . THR B 1 80 ? -6.73 -14.398 -5.184 1 91.44 80 THR B CA 1
ATOM 1449 C C . THR B 1 80 ? -7.449 -15.039 -4 1 91.44 80 THR B C 1
ATOM 1451 O O . THR B 1 80 ? -7.98 -16.156 -4.117 1 91.44 80 THR B O 1
ATOM 1454 N N . ASP B 1 81 ? -7.461 -14.406 -2.879 1 93.44 81 ASP B N 1
ATOM 1455 C CA . ASP B 1 81 ? -8.102 -14.922 -1.676 1 93.44 81 ASP B CA 1
ATOM 1456 C C . ASP B 1 81 ? -9.188 -13.961 -1.181 1 93.44 81 ASP B C 1
ATOM 1458 O O . ASP B 1 81 ? -8.891 -12.977 -0.506 1 93.44 81 ASP B O 1
ATOM 1462 N N . LYS B 1 82 ? -10.422 -14.336 -1.399 1 93 82 LYS B N 1
ATOM 1463 C CA . LYS B 1 82 ? -11.562 -13.484 -1.089 1 93 82 LYS B CA 1
ATOM 1464 C C . LYS B 1 82 ? -11.594 -13.117 0.392 1 93 82 LYS B C 1
ATOM 1466 O O . LYS B 1 82 ? -12.008 -12.016 0.758 1 93 82 LYS B O 1
ATOM 1471 N N . LYS B 1 83 ? -11.125 -13.977 1.182 1 93 83 LYS B N 1
ATOM 1472 C CA . LYS B 1 83 ? -11.148 -13.727 2.621 1 93 83 LYS B CA 1
ATOM 1473 C C . LYS B 1 83 ? -10.297 -12.516 2.982 1 93 83 LYS B C 1
ATOM 1475 O O . LYS B 1 83 ? -10.695 -11.695 3.814 1 93 83 LYS B O 1
ATOM 1480 N N . THR B 1 84 ? -9.133 -12.406 2.352 1 91.81 84 THR B N 1
ATOM 1481 C CA . THR B 1 84 ? -8.25 -11.281 2.652 1 91.81 84 THR B CA 1
ATOM 1482 C C . THR B 1 84 ? -8.852 -9.969 2.156 1 91.81 84 THR B C 1
ATOM 1484 O O . THR B 1 84 ? -8.672 -8.922 2.777 1 91.81 84 THR B O 1
ATOM 1487 N N . PHE B 1 85 ? -9.648 -10.055 1.101 1 92.5 85 PHE B N 1
ATOM 1488 C CA . PHE B 1 85 ? -10.336 -8.883 0.594 1 92.5 85 PHE B CA 1
ATOM 1489 C C . PHE B 1 85 ? -11.461 -8.461 1.536 1 92.5 85 PHE B C 1
ATOM 1491 O O . PHE B 1 85 ? -11.586 -7.289 1.885 1 92.5 85 PHE B O 1
ATOM 1498 N N . ASP B 1 86 ? -12.18 -9.414 1.945 1 93.19 86 ASP B N 1
ATOM 1499 C CA . ASP B 1 86 ? -13.305 -9.133 2.832 1 93.19 86 ASP B CA 1
ATOM 1500 C C . ASP B 1 86 ? -12.828 -8.531 4.152 1 93.19 86 ASP B C 1
ATOM 1502 O O . ASP B 1 86 ? -13.508 -7.691 4.742 1 93.19 86 ASP B O 1
ATOM 1506 N N . ASN B 1 87 ? -11.68 -8.883 4.566 1 91.5 87 ASN B N 1
ATOM 1507 C CA . ASN B 1 87 ? -11.156 -8.438 5.852 1 91.5 87 ASN B CA 1
ATOM 1508 C C . ASN B 1 87 ? -10.641 -7 5.781 1 91.5 87 ASN B C 1
ATOM 1510 O O . ASN B 1 87 ? -10.367 -6.379 6.809 1 91.5 87 ASN B O 1
ATOM 1514 N N . LEU B 1 88 ? -10.609 -6.449 4.613 1 91.69 88 LEU B N 1
ATOM 1515 C CA . LEU B 1 88 ? -10.18 -5.059 4.488 1 91.69 88 LEU B CA 1
ATOM 1516 C C . LEU B 1 88 ? -11.086 -4.133 5.293 1 91.69 88 LEU B C 1
ATOM 1518 O O . LEU B 1 88 ? -10.633 -3.127 5.836 1 91.69 88 LEU B O 1
ATOM 1522 N N . THR B 1 89 ? -12.305 -4.523 5.285 1 90.81 89 THR B N 1
ATOM 1523 C CA . THR B 1 89 ? -13.25 -3.707 6.039 1 90.81 89 THR B CA 1
ATOM 1524 C C . THR B 1 89 ? -12.844 -3.633 7.508 1 90.81 89 THR B C 1
ATOM 1526 O O . THR B 1 89 ? -12.938 -2.57 8.125 1 90.81 89 THR B O 1
ATOM 1529 N N . CYS B 1 90 ? -12.352 -4.711 8.016 1 90.06 90 CYS B N 1
ATOM 1530 C CA . CYS B 1 90 ? -11.922 -4.746 9.406 1 90.06 90 CYS B CA 1
ATOM 1531 C C . CYS B 1 90 ? -10.656 -3.924 9.609 1 90.06 90 CYS B C 1
ATOM 1533 O O . CYS B 1 90 ? -10.516 -3.232 10.617 1 90.06 90 CYS B O 1
ATOM 1535 N N . TRP B 1 91 ? -9.812 -3.982 8.672 1 89.69 91 TRP B N 1
ATOM 1536 C CA . TRP B 1 91 ? -8.578 -3.205 8.742 1 89.69 91 TRP B CA 1
ATOM 1537 C C . TRP B 1 91 ? -8.875 -1.709 8.742 1 89.69 91 TRP B C 1
ATOM 1539 O O . TRP B 1 91 ? -8.32 -0.956 9.539 1 89.69 91 TRP B O 1
ATOM 1549 N N . PHE B 1 92 ? -9.781 -1.294 7.867 1 90.44 92 PHE B N 1
ATOM 1550 C CA . PHE B 1 92 ? -10.102 0.125 7.758 1 90.44 92 PHE B CA 1
ATOM 1551 C C . PHE B 1 92 ? -10.828 0.612 9.008 1 90.44 92 PHE B C 1
ATOM 1553 O O . PHE B 1 92 ? -10.617 1.739 9.453 1 90.44 92 PHE B O 1
ATOM 1560 N N . LYS B 1 93 ? -11.641 -0.233 9.508 1 88.31 93 LYS B N 1
ATOM 1561 C CA . LYS B 1 93 ? -12.305 0.115 10.766 1 88.31 93 LYS B CA 1
ATOM 1562 C C . LYS B 1 93 ? -11.297 0.294 11.891 1 88.31 93 LYS B C 1
ATOM 1564 O O . LYS B 1 93 ? -11.422 1.21 12.703 1 88.31 93 LYS B O 1
ATOM 1569 N N . SER B 1 94 ? -10.344 -0.566 11.906 1 85.62 94 SER B N 1
ATOM 1570 C CA . SER B 1 94 ? -9.305 -0.497 12.93 1 85.62 94 SER B CA 1
ATOM 1571 C C . SER B 1 94 ? -8.5 0.792 12.812 1 85.62 94 SER B C 1
ATOM 1573 O O . SER B 1 94 ? -8.188 1.427 13.82 1 85.62 94 SER B O 1
ATOM 1575 N N . ILE B 1 95 ? -8.18 1.133 11.578 1 87.31 95 ILE B N 1
ATOM 1576 C CA . ILE B 1 95 ? -7.426 2.359 11.344 1 87.31 95 ILE B CA 1
ATOM 1577 C C . ILE B 1 95 ? -8.258 3.566 11.773 1 87.31 95 ILE B C 1
ATOM 1579 O O . ILE B 1 95 ? -7.738 4.488 12.414 1 87.31 95 ILE B O 1
ATOM 1583 N N . LYS B 1 96 ? -9.516 3.539 11.43 1 86.56 96 LYS B N 1
ATOM 1584 C CA . LYS B 1 96 ? -10.406 4.633 11.797 1 86.56 96 LYS B CA 1
ATOM 1585 C C . LYS B 1 96 ? -10.516 4.766 13.312 1 86.56 96 LYS B C 1
ATOM 1587 O O . LYS B 1 96 ? -10.539 5.879 13.844 1 86.56 96 LYS B O 1
ATOM 1592 N N . GLN B 1 97 ? -10.57 3.678 13.953 1 84.25 97 GLN B N 1
ATOM 1593 C CA . GLN B 1 97 ? -10.711 3.68 15.406 1 84.25 97 GLN B CA 1
ATOM 1594 C C . GLN B 1 97 ? -9.445 4.219 16.078 1 84.25 97 GLN B C 1
ATOM 1596 O O . GLN B 1 97 ? -9.523 4.898 17.109 1 84.25 97 GLN B O 1
ATOM 1601 N N . VAL B 1 98 ? -8.359 3.914 15.477 1 81.75 98 VAL B N 1
ATOM 1602 C CA . VAL B 1 98 ? -7.09 4.289 16.078 1 81.75 98 VAL B CA 1
ATOM 1603 C C . VAL B 1 98 ? -6.793 5.762 15.797 1 81.75 98 VAL B C 1
ATOM 1605 O O . VAL B 1 98 ? -6.379 6.504 16.688 1 81.75 98 VAL B O 1
ATOM 1608 N N . PHE B 1 99 ? -7.098 6.152 14.57 1 84.38 99 PHE B N 1
ATOM 1609 C CA . PHE B 1 99 ? -6.668 7.496 14.195 1 84.38 99 PHE B CA 1
ATOM 1610 C C . PHE B 1 99 ? -7.836 8.477 14.258 1 84.38 99 PHE B C 1
ATOM 1612 O O . PHE B 1 99 ? -7.637 9.688 14.211 1 84.38 99 PHE B O 1
ATOM 1619 N N . LYS B 1 100 ? -8.992 7.941 14.578 1 79.06 100 LYS B N 1
ATOM 1620 C CA . LYS B 1 100 ? -10.203 8.742 14.75 1 79.06 100 LYS B CA 1
ATOM 1621 C C . LYS B 1 100 ? -10.398 9.703 13.578 1 79.06 100 LYS B C 1
ATOM 1623 O O . LYS B 1 100 ? -10.688 10.883 13.773 1 79.06 100 LYS B O 1
ATOM 1628 N N . ARG B 1 101 ? -10.023 9.156 12.469 1 73.19 101 ARG B N 1
ATOM 1629 C CA . ARG B 1 101 ? -10.18 9.953 11.258 1 73.19 101 ARG B CA 1
ATOM 1630 C C . ARG B 1 101 ? -11.008 9.203 10.219 1 73.19 101 ARG B C 1
ATOM 1632 O O . ARG B 1 101 ? -10.867 7.984 10.062 1 73.19 101 ARG B O 1
ATOM 1639 N N . TYR B 1 102 ? -11.898 9.688 9.531 1 65.88 102 TYR B N 1
ATOM 1640 C CA . TYR B 1 102 ? -12.812 9.359 8.445 1 65.88 102 TYR B CA 1
ATOM 1641 C C . TYR B 1 102 ? -13.352 7.941 8.594 1 65.88 102 TYR B C 1
ATOM 1643 O O . TYR B 1 102 ? -12.758 7.121 9.297 1 65.88 102 TYR B O 1
#

Foldseek 3Di:
DAEAEEEEAFAPPQCSVVVQQVVQAPDDVHDGDQDWDWDQDVNDTYTYHYHYFDNDLVPGDDQLVVRPRHDYYHYTAHPPDVVRVVCVVSNVVNVCVSVVDD/DAEAEEEEAFAPPQCSVVVQQVVQAPDDVHDGDQDWDWDQDVNDTYTYHYHYFDNDLVPGDDQLVVRPRHDYYHYTAHPPDVVRVVCVVSNVVNVCVSVVDD

Radius of gyration: 15.82 Å; Cα contacts (8 Å, |Δi|>4): 395; chains: 2; bounding box: 35×37×41 Å

Sequence (204 aa):
MSSHKVIVIGESSVGKNEILWKIKADKTNGPVDYTPKTYDVDGTPVCLHIYDTVVDERTFKISPSYFQGVRAAVVMYDITDKKTFDNLTCWFKSIKQVFKRYMSSHKVIVIGESSVGKNEILWKIKADKTNGPVDYTPKTYDVDGTPVCLHIYDTVVDERTFKISPSYFQGVRAAVVMYDITDKKTFDNLTCWFKSIKQVFKRY